Protein AF-G8QYR1-F1 (afdb_monomer)

pLDDT: mean 80.13, std 12.72, range [31.84, 94.38]

Organism: Sphaerochaeta pleomorpha (strain ATCC BAA-1885 / DSM 22778 / Grapes) (NCBI:txid158190)

Mean predicted aligned error: 7.57 Å

Solvent-accessible surface area (backbone atoms only — not comparable to full-atom values): 13475 Å² total; per-residue (Å²): 122,63,75,66,60,50,54,51,42,49,51,52,38,51,52,51,49,52,51,51,51,49,50,54,54,52,28,52,52,43,20,55,75,72,69,46,70,52,80,76,50,48,68,58,51,52,60,49,51,52,49,39,52,50,43,48,50,50,46,51,51,46,66,73,61,54,59,88,82,78,49,69,40,68,63,47,48,48,59,39,41,38,31,55,49,49,38,54,49,30,49,49,46,35,42,32,76,52,55,74,77,61,93,68,64,63,65,59,49,46,32,50,26,45,20,25,52,36,31,36,25,46,48,48,30,48,37,31,47,38,73,73,71,48,69,69,87,52,46,67,58,54,54,49,51,41,48,50,51,22,45,54,50,26,69,70,52,72,76,64,80,87,44,78,55,39,59,61,37,57,62,85,64,43,66,70,59,52,48,50,36,51,48,41,38,49,51,18,38,51,42,26,53,49,50,40,70,72,55,78,87,43,73,69,58,44,51,44,35,52,14,51,38,27,32,51,54,7,50,55,34,38,69,71,40,89,48,57,71,49,30,50,55,12,46,53,35,25,52,53,10,50,51,48,41,51,53,60,56,51,56,64,70,80,79,110

Structure (mmCIF, N/CA/C/O backbone):
data_AF-G8QYR1-F1
#
_entry.id   AF-G8QYR1-F1
#
loop_
_atom_site.group_PDB
_atom_site.id
_atom_site.type_symbol
_atom_site.label_atom_id
_atom_site.label_alt_id
_atom_site.label_comp_id
_atom_site.label_asym_id
_atom_site.label_entity_id
_atom_site.label_seq_id
_atom_site.pdbx_PDB_ins_code
_atom_site.Cartn_x
_atom_site.Cartn_y
_atom_site.Cartn_z
_atom_site.occupancy
_atom_site.B_iso_or_equiv
_atom_site.auth_seq_id
_atom_site.auth_comp_id
_atom_site.auth_asym_id
_atom_site.auth_atom_id
_atom_site.pdbx_PDB_model_num
ATOM 1 N N . MET A 1 1 ? -11.648 -11.958 13.412 1.00 60.50 1 MET A N 1
ATOM 2 C CA . MET A 1 1 ? -10.851 -12.755 12.450 1.00 60.50 1 MET A CA 1
ATOM 3 C C . MET A 1 1 ? -10.063 -13.811 13.216 1.00 60.50 1 MET A C 1
ATOM 5 O O . MET A 1 1 ? -9.460 -13.468 14.227 1.00 60.50 1 MET A O 1
ATOM 9 N N . ALA A 1 2 ? -10.104 -15.083 12.806 1.00 64.19 2 ALA A N 1
ATOM 10 C CA . ALA A 1 2 ? -9.378 -16.146 13.507 1.00 64.19 2 ALA A CA 1
ATOM 11 C C . ALA A 1 2 ? -7.856 -15.937 13.393 1.00 64.19 2 ALA A C 1
ATOM 13 O O . ALA A 1 2 ? -7.366 -15.525 12.340 1.00 64.19 2 ALA A O 1
ATOM 14 N N . LYS A 1 3 ? -7.111 -16.243 14.465 1.00 68.12 3 LYS A N 1
ATOM 15 C CA . LYS A 1 3 ? -5.647 -16.076 14.562 1.00 68.12 3 LYS A CA 1
ATOM 16 C C . LYS A 1 3 ? -4.908 -16.658 13.346 1.00 68.12 3 LYS A C 1
ATOM 18 O O . LYS A 1 3 ? -3.976 -16.039 12.847 1.00 68.12 3 LYS A O 1
ATOM 23 N N . ASN A 1 4 ? -5.388 -17.780 12.813 1.00 75.56 4 ASN A N 1
ATOM 24 C CA . ASN A 1 4 ? -4.801 -18.462 11.658 1.00 75.56 4 ASN A CA 1
ATOM 25 C C . ASN A 1 4 ? -4.867 -17.622 10.375 1.00 75.56 4 ASN A C 1
ATOM 27 O O . ASN A 1 4 ? -3.884 -17.539 9.648 1.00 75.56 4 ASN A O 1
ATOM 31 N N . VAL A 1 5 ? -5.982 -16.929 10.123 1.00 78.94 5 VAL A N 1
ATOM 32 C CA . VAL A 1 5 ? -6.152 -16.121 8.903 1.00 78.94 5 VAL A CA 1
ATOM 33 C C . VAL A 1 5 ? -5.156 -14.954 8.892 1.00 78.94 5 VAL A C 1
ATOM 35 O O . VAL A 1 5 ? -4.630 -14.593 7.846 1.00 78.94 5 VAL A O 1
ATOM 38 N N . ARG A 1 6 ? -4.834 -14.391 10.064 1.00 78.06 6 ARG A N 1
ATOM 39 C CA . ARG A 1 6 ? -3.851 -13.306 10.196 1.00 78.06 6 ARG A CA 1
ATOM 40 C C . ARG A 1 6 ? -2.458 -13.738 9.740 1.00 78.06 6 ARG A C 1
ATOM 42 O O . ARG A 1 6 ? -1.806 -12.998 9.012 1.00 78.06 6 ARG A O 1
ATOM 49 N N . PHE A 1 7 ? -2.023 -14.926 10.157 1.00 83.88 7 PHE A N 1
ATOM 50 C CA . PHE A 1 7 ? -0.726 -15.476 9.762 1.00 83.88 7 PHE A CA 1
ATOM 51 C C . PHE A 1 7 ? -0.697 -15.895 8.294 1.00 83.88 7 PHE A C 1
ATOM 53 O O . PHE A 1 7 ? 0.321 -15.694 7.642 1.00 83.88 7 PHE A O 1
ATOM 60 N N . VAL A 1 8 ? -1.812 -16.396 7.752 1.00 88.50 8 VAL A N 1
ATOM 61 C CA . VAL A 1 8 ? -1.929 -16.681 6.313 1.00 88.50 8 VAL A CA 1
ATOM 62 C C . VAL A 1 8 ? -1.752 -15.402 5.494 1.00 88.50 8 VAL A C 1
ATOM 64 O O . VAL A 1 8 ? -0.936 -15.383 4.579 1.00 88.50 8 VAL A O 1
ATOM 67 N N . LEU A 1 9 ? -2.441 -14.310 5.845 1.00 87.62 9 LEU A N 1
ATOM 68 C CA . LEU A 1 9 ? -2.275 -13.034 5.139 1.00 87.62 9 LEU A CA 1
ATOM 69 C C . LEU A 1 9 ? -0.857 -12.471 5.273 1.00 87.62 9 LEU A C 1
ATOM 71 O O . LEU A 1 9 ? -0.321 -11.956 4.298 1.00 87.62 9 LEU A O 1
ATOM 75 N N . LEU A 1 10 ? -0.231 -12.610 6.445 1.00 88.62 10 LEU A N 1
ATOM 76 C CA . LEU A 1 10 ? 1.160 -12.205 6.641 1.00 88.62 10 LEU A CA 1
ATOM 77 C C . LEU A 1 10 ? 2.124 -13.030 5.775 1.00 88.62 10 LEU A C 1
ATOM 79 O O . LEU A 1 10 ? 3.048 -12.469 5.194 1.00 88.62 10 LEU A O 1
ATOM 83 N N . ALA A 1 11 ? 1.906 -14.343 5.665 1.00 89.44 11 ALA A N 1
ATOM 84 C CA . ALA A 1 11 ? 2.706 -15.213 4.808 1.00 89.44 11 ALA A CA 1
ATOM 85 C C . ALA A 1 11 ? 2.555 -14.825 3.331 1.00 89.44 11 ALA A C 1
ATOM 87 O O . ALA A 1 11 ? 3.556 -14.690 2.632 1.00 89.44 11 ALA A O 1
ATOM 88 N N . ILE A 1 12 ? 1.323 -14.561 2.877 1.00 92.44 12 ILE A N 1
ATOM 89 C CA . ILE A 1 12 ? 1.052 -14.060 1.521 1.00 92.44 12 ILE A CA 1
ATOM 90 C C . ILE A 1 12 ? 1.766 -12.723 1.297 1.00 92.44 12 ILE A C 1
ATOM 92 O O . ILE A 1 12 ? 2.441 -12.553 0.284 1.00 92.44 12 ILE A O 1
ATOM 96 N N . GLN A 1 13 ? 1.673 -11.791 2.250 1.00 92.19 13 GLN A N 1
ATOM 97 C CA . GLN A 1 13 ? 2.365 -10.508 2.167 1.00 92.19 13 GLN A CA 1
ATOM 98 C C . GLN A 1 13 ? 3.886 -10.694 2.092 1.00 92.19 13 GLN A C 1
ATOM 100 O O . GLN A 1 13 ? 4.524 -10.056 1.265 1.00 92.19 13 GLN A O 1
ATOM 105 N N . GLY A 1 14 ? 4.463 -11.597 2.890 1.00 90.75 14 GLY A N 1
ATOM 106 C CA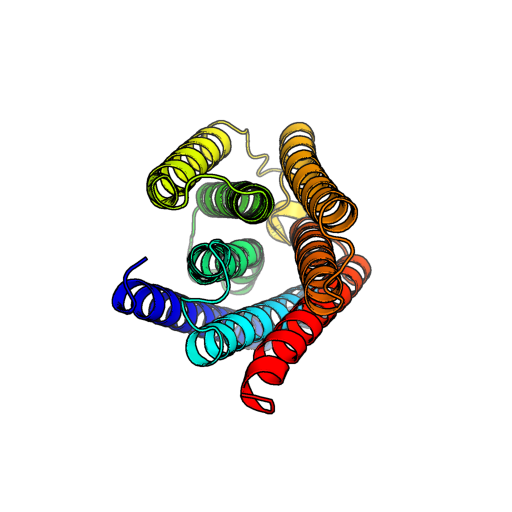 . GLY A 1 14 ? 5.893 -11.912 2.847 1.00 90.75 14 GLY A CA 1
ATOM 107 C C . GLY A 1 14 ? 6.338 -12.469 1.496 1.00 90.75 14 GLY A C 1
ATOM 108 O O . GLY A 1 14 ? 7.338 -12.009 0.948 1.00 90.75 14 GLY A O 1
ATOM 109 N N . ILE A 1 15 ? 5.565 -13.394 0.917 1.00 93.88 15 ILE A N 1
ATOM 110 C CA . ILE A 1 15 ? 5.819 -13.928 -0.430 1.00 93.88 15 ILE A CA 1
ATOM 111 C C . ILE A 1 15 ? 5.772 -12.802 -1.469 1.00 93.88 15 ILE A C 1
ATOM 113 O O . ILE A 1 15 ? 6.680 -12.695 -2.291 1.00 93.88 15 ILE A O 1
ATOM 117 N N . LEU A 1 16 ? 4.757 -11.934 -1.412 1.00 91.25 16 LEU A N 1
ATOM 118 C CA . LEU A 1 16 ? 4.639 -10.789 -2.319 1.00 91.25 16 LEU A CA 1
ATOM 119 C C . LEU A 1 16 ? 5.818 -9.824 -2.173 1.00 91.25 16 LEU A C 1
ATOM 121 O O . LEU A 1 16 ? 6.389 -9.411 -3.178 1.00 91.25 16 LEU A O 1
ATOM 125 N N . THR A 1 17 ? 6.219 -9.488 -0.946 1.00 91.81 17 THR A N 1
ATOM 126 C CA . THR A 1 17 ? 7.366 -8.611 -0.691 1.00 91.81 17 THR A CA 1
ATOM 127 C C . THR A 1 17 ? 8.651 -9.199 -1.272 1.00 91.81 17 THR A C 1
ATOM 129 O O . THR A 1 17 ? 9.382 -8.483 -1.953 1.00 91.81 17 THR A O 1
ATOM 132 N N . ILE A 1 18 ? 8.907 -10.497 -1.076 1.00 93.12 18 ILE A N 1
ATOM 133 C CA . ILE A 1 18 ? 10.070 -11.182 -1.662 1.00 93.12 18 ILE A CA 1
ATOM 134 C C . ILE A 1 18 ? 10.008 -11.137 -3.192 1.00 93.12 18 ILE A C 1
ATOM 136 O O . ILE A 1 18 ? 11.000 -10.794 -3.832 1.00 93.12 18 ILE A O 1
ATOM 140 N N . LEU A 1 19 ? 8.844 -11.425 -3.779 1.00 91.56 19 LEU A N 1
ATOM 141 C CA . LEU A 1 19 ? 8.646 -11.392 -5.226 1.00 91.56 19 LEU A CA 1
ATOM 142 C C . LEU A 1 19 ? 8.938 -9.997 -5.796 1.00 91.56 19 LEU A C 1
ATOM 144 O O . LEU A 1 19 ? 9.684 -9.883 -6.765 1.00 91.56 19 LEU A O 1
ATOM 148 N N . PHE A 1 20 ? 8.431 -8.930 -5.175 1.00 89.81 20 PHE A N 1
ATOM 149 C CA . PHE A 1 20 ? 8.726 -7.560 -5.603 1.00 89.81 20 PHE A CA 1
ATOM 150 C C . PHE A 1 20 ? 10.206 -7.199 -5.467 1.00 89.81 20 PHE A C 1
ATOM 152 O O . PHE A 1 20 ? 10.752 -6.566 -6.368 1.00 89.81 20 PHE A O 1
ATOM 159 N N . ILE A 1 21 ? 10.874 -7.614 -4.386 1.00 91.19 21 ILE A N 1
ATOM 160 C CA . ILE A 1 21 ? 12.319 -7.392 -4.215 1.00 91.19 21 ILE A CA 1
ATOM 161 C C . ILE A 1 21 ? 13.098 -8.087 -5.337 1.00 91.19 21 ILE A C 1
ATOM 163 O O . ILE A 1 21 ? 13.977 -7.472 -5.944 1.00 91.19 21 ILE A O 1
ATOM 167 N N . LEU A 1 22 ? 12.749 -9.336 -5.660 1.00 90.56 22 LEU A N 1
ATOM 168 C CA . LEU A 1 22 ? 13.377 -10.078 -6.751 1.00 90.56 22 LEU A CA 1
ATOM 169 C C . LEU A 1 22 ? 13.150 -9.389 -8.098 1.00 90.56 22 LEU A C 1
ATOM 171 O O . LEU A 1 22 ? 14.118 -9.169 -8.820 1.00 90.56 22 LEU A O 1
ATOM 175 N N . LEU A 1 23 ? 11.922 -8.959 -8.402 1.00 88.50 23 LEU A N 1
ATOM 176 C CA . LEU A 1 23 ? 11.625 -8.219 -9.633 1.00 88.50 23 LEU A CA 1
ATOM 177 C C . LEU A 1 23 ? 12.431 -6.917 -9.724 1.00 88.50 23 LEU A C 1
ATOM 179 O O . LEU A 1 23 ? 13.075 -6.664 -10.739 1.00 88.50 23 LEU A O 1
ATOM 183 N N . ILE A 1 24 ? 12.457 -6.107 -8.663 1.00 87.56 24 ILE A N 1
ATOM 184 C CA . ILE A 1 24 ? 13.217 -4.849 -8.644 1.00 87.56 24 ILE A CA 1
ATOM 185 C C . ILE A 1 24 ? 14.711 -5.123 -8.852 1.00 87.56 24 ILE A C 1
ATOM 187 O O . ILE A 1 24 ? 15.344 -4.490 -9.696 1.00 87.56 24 ILE A O 1
ATOM 191 N N . SER A 1 25 ? 15.277 -6.086 -8.119 1.00 88.31 25 SER A N 1
ATOM 192 C CA . SER A 1 25 ? 16.701 -6.423 -8.220 1.00 88.31 25 SER A CA 1
ATOM 193 C C . SER A 1 25 ? 17.080 -6.953 -9.608 1.00 88.31 25 SER A C 1
ATOM 195 O O . SER A 1 25 ? 18.076 -6.512 -10.181 1.00 88.31 25 SER A O 1
ATOM 197 N N . TYR A 1 26 ? 16.249 -7.820 -10.194 1.00 87.94 26 TYR A N 1
ATOM 198 C CA . TYR A 1 26 ? 16.446 -8.352 -11.538 1.00 87.94 26 TYR A CA 1
ATOM 199 C C . TYR A 1 26 ? 16.335 -7.262 -12.611 1.00 87.94 26 TYR A C 1
ATOM 201 O O . TYR A 1 26 ? 17.162 -7.209 -13.520 1.00 87.94 26 TYR A O 1
ATOM 209 N N . SER A 1 27 ? 15.375 -6.341 -12.476 1.00 83.44 27 SER A N 1
ATOM 210 C CA . SER A 1 27 ? 15.245 -5.198 -13.386 1.00 83.44 27 SER A CA 1
ATOM 211 C C . SER A 1 27 ? 16.449 -4.274 -13.334 1.00 83.44 27 SER A C 1
ATOM 213 O O . SER A 1 27 ? 16.880 -3.804 -14.380 1.00 83.44 27 SER A O 1
ATOM 215 N N . LEU A 1 28 ? 16.991 -4.002 -12.145 1.00 85.75 28 LEU A N 1
ATOM 216 C CA . LEU A 1 28 ? 18.187 -3.173 -11.995 1.00 85.75 28 LEU A CA 1
ATOM 217 C C . LEU A 1 28 ? 19.422 -3.856 -12.592 1.00 85.75 28 LEU A C 1
ATOM 219 O O . LEU A 1 28 ? 20.211 -3.200 -13.269 1.00 85.75 28 LEU A O 1
ATOM 223 N N . TYR A 1 29 ? 19.566 -5.167 -12.386 1.00 87.38 29 TYR A N 1
ATOM 224 C CA . TYR A 1 29 ? 20.646 -5.952 -12.978 1.00 87.38 29 TYR A CA 1
ATOM 225 C C . TYR A 1 29 ? 20.598 -5.929 -14.511 1.00 87.38 29 TYR A C 1
ATOM 227 O O . TYR A 1 29 ? 21.604 -5.629 -15.152 1.00 87.38 29 TYR A O 1
ATOM 235 N N . LEU A 1 30 ? 19.427 -6.187 -15.105 1.00 83.44 30 LEU A N 1
ATOM 236 C CA . LEU A 1 30 ? 19.259 -6.138 -16.559 1.00 83.44 30 LEU A CA 1
ATOM 237 C C . LEU A 1 30 ? 19.450 -4.729 -17.116 1.00 83.44 30 LEU A C 1
ATOM 239 O O . LEU A 1 30 ? 20.130 -4.570 -18.126 1.00 83.44 30 LEU A O 1
ATOM 243 N N . ALA A 1 31 ? 18.918 -3.712 -16.436 1.00 81.81 31 ALA A N 1
ATOM 244 C CA . ALA A 1 31 ? 19.096 -2.322 -16.834 1.00 81.81 31 ALA A CA 1
ATOM 245 C C . ALA A 1 31 ? 20.584 -1.935 -16.894 1.00 81.81 31 ALA A C 1
ATOM 247 O O . ALA A 1 31 ? 21.012 -1.274 -17.843 1.00 81.81 31 ALA A O 1
ATOM 248 N N . PHE A 1 32 ? 21.373 -2.400 -15.920 1.00 83.31 32 PHE A N 1
ATOM 249 C CA . PHE A 1 32 ? 22.823 -2.225 -15.897 1.00 83.31 32 PHE A CA 1
ATOM 250 C C . PHE A 1 32 ? 23.515 -2.998 -17.028 1.00 83.31 32 PHE A C 1
ATOM 252 O O . PHE A 1 32 ? 24.345 -2.436 -17.737 1.00 83.31 32 PHE A O 1
ATOM 259 N N . ALA A 1 33 ? 23.144 -4.264 -17.242 1.00 83.88 33 ALA A N 1
ATOM 260 C CA . ALA A 1 33 ? 23.733 -5.112 -18.279 1.00 83.88 33 ALA A CA 1
ATOM 261 C C . ALA A 1 33 ? 23.458 -4.605 -19.708 1.00 83.88 33 ALA A C 1
ATOM 263 O O . ALA A 1 33 ? 24.298 -4.764 -20.589 1.00 83.88 33 ALA A O 1
ATOM 264 N N . GLN A 1 34 ? 22.299 -3.983 -19.938 1.00 81.31 34 GLN A N 1
ATOM 265 C CA . GLN A 1 34 ? 21.885 -3.442 -21.237 1.00 81.31 34 GLN A CA 1
ATOM 266 C C . GLN A 1 34 ? 22.350 -1.994 -21.473 1.00 81.31 34 GLN A C 1
ATOM 268 O O . GLN A 1 34 ? 22.057 -1.423 -22.521 1.00 81.31 34 GLN A O 1
ATOM 273 N N . GLY A 1 35 ? 23.049 -1.378 -20.512 1.00 71.06 35 GLY A N 1
ATOM 274 C CA . GLY A 1 35 ? 23.515 0.008 -20.623 1.00 71.06 35 GLY A CA 1
ATOM 275 C C . GLY A 1 35 ? 22.394 1.053 -20.608 1.00 71.06 35 GLY A C 1
ATOM 276 O O . GLY A 1 35 ? 22.618 2.198 -20.993 1.00 71.06 35 GLY A O 1
ATOM 277 N N . THR A 1 36 ? 21.187 0.682 -20.170 1.00 75.19 36 THR A N 1
ATOM 278 C CA . THR A 1 36 ? 20.101 1.649 -19.953 1.00 75.19 36 THR A CA 1
ATOM 279 C C . THR A 1 36 ? 20.436 2.557 -18.770 1.00 75.19 36 THR A C 1
ATOM 281 O O . THR A 1 36 ? 21.144 2.158 -17.843 1.00 75.19 36 THR A O 1
ATOM 284 N N . GLU A 1 37 ? 19.928 3.791 -18.771 1.00 74.38 37 GLU A N 1
ATOM 285 C CA . GLU A 1 37 ? 20.186 4.753 -17.696 1.00 74.38 37 GLU A CA 1
ATOM 286 C C . GLU A 1 37 ? 19.526 4.316 -16.377 1.00 74.38 37 GLU A C 1
ATOM 288 O O . GLU A 1 37 ? 18.432 4.761 -16.026 1.00 74.38 37 GLU A O 1
ATOM 293 N N . VAL A 1 38 ? 20.213 3.475 -15.598 1.00 76.44 38 VAL A N 1
ATOM 294 C CA . VAL A 1 38 ? 19.781 2.994 -14.270 1.00 76.44 38 VAL A CA 1
ATOM 295 C C . VAL A 1 38 ? 19.393 4.156 -13.347 1.00 76.44 38 VAL A C 1
ATOM 297 O O . VAL A 1 38 ? 18.449 4.050 -12.562 1.00 76.44 38 VAL A O 1
ATOM 300 N N . MET A 1 39 ? 20.067 5.302 -13.49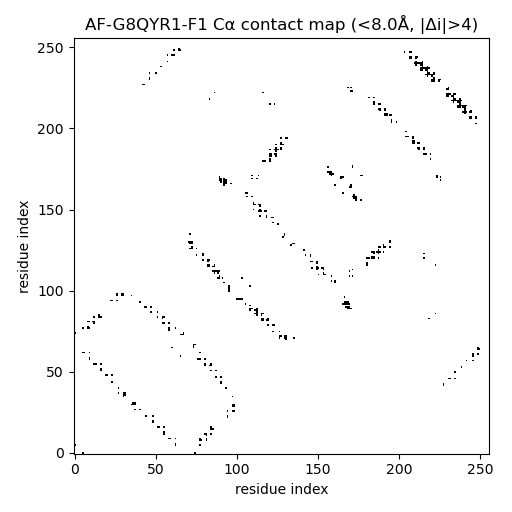0 1.00 78.06 39 MET A N 1
ATOM 301 C CA . MET A 1 39 ? 19.793 6.525 -12.728 1.00 78.06 39 MET A CA 1
ATOM 302 C C . MET A 1 39 ? 18.370 7.064 -12.926 1.00 78.06 39 MET A C 1
ATOM 304 O O . MET A 1 39 ? 17.835 7.704 -12.025 1.00 78.06 39 MET A O 1
ATOM 308 N N . SER A 1 40 ? 17.727 6.768 -14.058 1.00 76.94 40 SER A N 1
ATOM 309 C CA . SER A 1 40 ? 16.338 7.157 -14.324 1.00 76.94 40 SER A CA 1
ATOM 310 C C . SER A 1 40 ? 15.306 6.265 -13.613 1.00 76.94 40 SER A C 1
ATOM 312 O O . SER A 1 40 ? 14.176 6.696 -13.380 1.00 76.94 40 SER A O 1
ATOM 314 N N . LEU A 1 41 ? 15.693 5.043 -13.220 1.00 78.31 41 LEU A N 1
ATOM 315 C CA . LEU A 1 41 ? 14.815 4.030 -12.616 1.00 78.31 41 LEU A CA 1
ATOM 316 C C . LEU A 1 41 ? 14.836 4.068 -11.081 1.00 78.31 41 LEU A C 1
ATOM 318 O O . LEU A 1 41 ? 13.812 3.851 -10.426 1.00 78.31 41 LEU A O 1
ATOM 322 N N . LEU A 1 42 ? 15.998 4.379 -10.497 1.00 82.25 42 LEU A N 1
ATOM 323 C CA . LEU A 1 42 ? 16.200 4.452 -9.043 1.00 82.25 42 LEU A CA 1
ATOM 324 C C . LEU A 1 42 ? 15.176 5.332 -8.297 1.00 82.25 42 LEU A C 1
ATOM 326 O O . LEU A 1 42 ? 14.715 4.895 -7.236 1.00 82.25 42 LEU A O 1
ATOM 330 N N . PRO A 1 43 ? 14.753 6.504 -8.820 1.00 83.56 43 PRO A N 1
ATOM 331 C CA . PRO A 1 43 ? 13.750 7.349 -8.171 1.00 83.56 43 PRO A CA 1
ATOM 332 C C . PRO A 1 43 ? 12.397 6.665 -7.933 1.00 83.56 43 PRO A C 1
ATOM 334 O O . PRO A 1 43 ? 11.645 7.097 -7.066 1.00 83.56 43 PRO A O 1
ATOM 337 N N . TYR A 1 44 ? 12.078 5.608 -8.681 1.00 82.94 44 TYR A N 1
ATOM 338 C CA . TYR A 1 44 ? 10.817 4.878 -8.558 1.00 82.94 44 TYR A CA 1
ATOM 339 C C . TYR A 1 44 ? 10.981 3.580 -7.764 1.00 82.94 44 TYR A C 1
ATOM 341 O O . TYR A 1 44 ? 10.137 3.251 -6.929 1.00 82.94 44 TYR A O 1
ATOM 349 N N . PHE A 1 45 ? 12.087 2.861 -7.974 1.00 85.75 45 PHE A N 1
ATOM 350 C CA . PHE A 1 45 ? 12.336 1.589 -7.299 1.00 85.75 45 PHE A CA 1
ATOM 351 C C . PHE A 1 45 ? 12.713 1.738 -5.826 1.00 85.75 45 PHE A C 1
ATOM 353 O O . PHE A 1 45 ? 12.217 0.967 -5.005 1.00 85.75 45 PHE A O 1
ATOM 360 N N . ILE A 1 46 ? 13.543 2.724 -5.462 1.00 87.69 46 ILE A N 1
ATOM 361 C CA . ILE A 1 46 ? 13.986 2.886 -4.069 1.00 87.69 46 ILE A CA 1
ATOM 362 C C . ILE A 1 46 ? 12.797 3.197 -3.142 1.00 87.69 46 ILE A C 1
ATOM 364 O O . ILE A 1 46 ? 12.628 2.473 -2.157 1.00 87.69 46 ILE A O 1
ATOM 368 N N . PRO A 1 47 ? 11.930 4.195 -3.426 1.00 88.31 47 PRO A N 1
ATOM 369 C CA . PRO A 1 47 ? 10.793 4.476 -2.551 1.00 88.31 47 PRO A CA 1
ATOM 370 C C . PRO A 1 47 ? 9.816 3.303 -2.457 1.00 88.31 47 PRO A C 1
ATOM 372 O O . PRO A 1 47 ? 9.322 3.026 -1.369 1.00 88.31 47 PRO A O 1
ATOM 375 N N . ALA A 1 48 ? 9.572 2.581 -3.557 1.00 87.88 48 ALA A N 1
ATOM 376 C CA . ALA A 1 48 ? 8.701 1.406 -3.554 1.00 87.88 48 ALA A CA 1
ATOM 377 C C . ALA A 1 48 ? 9.270 0.260 -2.702 1.00 87.88 48 ALA A C 1
ATOM 379 O O . ALA A 1 48 ? 8.533 -0.372 -1.947 1.00 87.88 48 ALA A O 1
ATOM 380 N N . LEU A 1 49 ? 10.584 0.021 -2.770 1.00 90.31 49 LEU A N 1
ATOM 381 C CA . LEU A 1 49 ? 11.263 -0.990 -1.960 1.00 90.31 49 LEU A CA 1
ATOM 382 C C . LEU A 1 49 ? 11.211 -0.632 -0.472 1.00 90.31 49 LEU A C 1
ATOM 384 O O . LEU A 1 49 ? 10.851 -1.474 0.351 1.00 90.31 49 LEU A O 1
ATOM 388 N N . ILE A 1 50 ? 11.509 0.624 -0.124 1.00 91.38 50 ILE A N 1
ATOM 389 C CA . ILE A 1 50 ? 11.413 1.107 1.259 1.00 91.38 50 ILE A CA 1
ATOM 390 C C . ILE A 1 50 ? 9.968 0.991 1.755 1.00 91.38 50 ILE A C 1
ATOM 392 O O . ILE A 1 50 ? 9.740 0.472 2.845 1.00 91.38 50 ILE A O 1
ATOM 396 N N . HIS A 1 51 ? 8.991 1.419 0.953 1.00 92.69 51 HIS A N 1
ATOM 397 C CA . HIS A 1 51 ? 7.575 1.314 1.290 1.00 92.69 51 HIS A CA 1
ATOM 398 C C . HIS A 1 51 ? 7.174 -0.146 1.558 1.00 92.69 51 HIS A C 1
ATOM 400 O O . HIS A 1 51 ? 6.669 -0.438 2.636 1.00 92.69 51 HIS A O 1
ATOM 406 N N . LEU A 1 52 ? 7.512 -1.084 0.663 1.00 91.12 52 LEU A N 1
ATOM 407 C CA . LEU A 1 52 ? 7.248 -2.519 0.836 1.00 91.12 52 LEU A CA 1
ATOM 408 C C . LEU A 1 52 ? 7.876 -3.106 2.105 1.00 91.12 52 LEU A C 1
ATOM 410 O O . LEU A 1 52 ? 7.205 -3.842 2.833 1.00 91.12 52 LEU A O 1
ATOM 414 N N . LEU A 1 53 ? 9.145 -2.790 2.384 1.00 92.50 53 LEU A N 1
ATOM 415 C CA . LEU A 1 53 ? 9.835 -3.269 3.584 1.00 92.50 53 LEU A CA 1
ATOM 416 C C . LEU A 1 53 ? 9.190 -2.721 4.857 1.00 92.50 53 LEU A C 1
ATOM 418 O O . LEU A 1 53 ? 9.001 -3.456 5.827 1.00 92.50 53 LEU A O 1
ATOM 422 N N . ILE A 1 54 ? 8.820 -1.443 4.861 1.00 92.56 54 ILE A N 1
ATOM 423 C CA . ILE A 1 54 ? 8.187 -0.812 6.017 1.00 92.56 54 ILE A CA 1
ATOM 424 C C . ILE A 1 54 ? 6.783 -1.372 6.233 1.00 92.56 54 ILE A C 1
ATOM 426 O O . ILE A 1 54 ? 6.431 -1.722 7.355 1.00 92.56 54 ILE A O 1
ATOM 430 N N . THR A 1 55 ? 6.002 -1.554 5.172 1.00 91.81 55 THR A N 1
ATOM 431 C CA . THR A 1 55 ? 4.680 -2.182 5.251 1.00 91.81 55 THR A CA 1
ATOM 432 C C . THR A 1 55 ? 4.765 -3.633 5.737 1.00 91.81 55 THR A C 1
ATOM 434 O O . THR A 1 55 ? 3.948 -4.051 6.558 1.00 91.81 55 THR A O 1
ATOM 437 N N . PHE A 1 56 ? 5.759 -4.409 5.288 1.00 91.50 56 PHE A N 1
ATOM 438 C CA . PHE A 1 56 ? 5.968 -5.786 5.750 1.00 91.50 56 PHE A CA 1
ATOM 439 C C . PHE A 1 56 ? 6.419 -5.853 7.210 1.00 91.50 56 PHE A C 1
ATOM 441 O O . PHE A 1 56 ? 5.839 -6.596 8.001 1.00 91.50 56 PHE A O 1
ATOM 448 N N . THR A 1 57 ? 7.408 -5.046 7.599 1.00 88.56 57 THR A N 1
ATOM 449 C CA . THR A 1 57 ? 7.869 -4.984 8.994 1.00 88.56 57 THR A CA 1
ATOM 450 C C . THR A 1 57 ? 6.757 -4.513 9.924 1.00 88.56 57 THR A C 1
ATOM 452 O O . THR A 1 57 ? 6.549 -5.126 10.968 1.00 88.56 57 THR A O 1
ATOM 455 N N . ALA A 1 58 ? 5.973 -3.507 9.533 1.00 86.88 58 ALA A N 1
ATOM 456 C CA . ALA A 1 58 ? 4.803 -3.069 10.285 1.00 86.88 58 ALA A CA 1
ATOM 457 C C . ALA A 1 58 ? 3.772 -4.190 10.437 1.00 86.88 58 ALA A C 1
ATOM 459 O O . ALA A 1 58 ? 3.333 -4.462 11.554 1.00 86.88 58 ALA A O 1
ATOM 460 N N . ALA A 1 59 ? 3.420 -4.877 9.345 1.00 87.31 59 ALA A N 1
ATOM 461 C CA . ALA A 1 59 ? 2.480 -5.991 9.380 1.00 87.31 59 ALA A CA 1
ATOM 462 C C . ALA A 1 59 ? 2.970 -7.124 10.292 1.00 87.31 59 ALA A C 1
ATOM 464 O O . ALA A 1 59 ? 2.188 -7.635 11.092 1.00 87.31 59 ALA A O 1
ATOM 465 N N . LEU A 1 60 ? 4.261 -7.469 10.236 1.00 86.19 60 LEU A N 1
ATOM 466 C CA . LEU A 1 60 ? 4.884 -8.486 11.082 1.00 86.19 60 LEU A CA 1
ATOM 467 C C . LEU A 1 60 ? 4.859 -8.065 12.554 1.00 86.19 60 LEU A C 1
ATOM 469 O O . LEU A 1 60 ? 4.342 -8.801 13.392 1.00 86.19 60 LEU A O 1
ATOM 473 N N . LEU A 1 61 ? 5.353 -6.871 12.880 1.00 83.56 61 LEU A N 1
ATOM 474 C CA . LEU A 1 61 ? 5.413 -6.383 14.259 1.00 83.56 61 LEU A CA 1
ATOM 475 C C . LEU A 1 61 ? 4.010 -6.241 14.853 1.00 83.56 61 LEU A C 1
ATOM 477 O O . LEU A 1 61 ? 3.756 -6.721 15.955 1.00 83.56 61 LEU A O 1
ATOM 481 N N . LEU A 1 62 ? 3.061 -5.675 14.105 1.00 77.81 62 LEU A N 1
ATOM 482 C CA . LEU A 1 62 ? 1.669 -5.610 14.538 1.00 77.81 62 LEU A CA 1
ATOM 483 C C . LEU A 1 62 ? 1.091 -7.021 14.667 1.00 77.81 62 LEU A C 1
ATOM 485 O O . LEU A 1 62 ? 0.360 -7.277 15.620 1.00 77.81 62 LEU A O 1
ATOM 489 N N . SER A 1 63 ? 1.444 -7.970 13.791 1.00 76.12 63 SER A N 1
ATOM 490 C CA . SER A 1 63 ? 0.989 -9.363 13.905 1.00 76.12 63 SER A CA 1
ATOM 491 C C . SER A 1 63 ? 1.372 -10.039 15.223 1.00 76.12 63 SER A C 1
ATOM 493 O O . SER A 1 63 ? 0.570 -10.801 15.772 1.00 76.12 63 SER A O 1
ATOM 495 N N . LEU A 1 64 ? 2.557 -9.709 15.740 1.00 74.56 64 LEU A N 1
ATOM 496 C CA . LEU A 1 64 ? 3.124 -10.283 16.955 1.00 74.56 64 LEU A CA 1
ATOM 497 C C . LEU A 1 64 ? 2.714 -9.517 18.219 1.00 74.56 64 LEU A C 1
ATOM 499 O O . LEU A 1 64 ? 2.350 -10.141 19.213 1.00 74.56 64 LEU A O 1
ATOM 503 N N . PHE A 1 65 ? 2.745 -8.182 18.184 1.00 69.81 65 PHE A N 1
ATOM 504 C CA . PHE A 1 65 ? 2.543 -7.334 19.367 1.00 69.81 65 PHE A CA 1
ATOM 505 C C . PHE A 1 65 ? 1.101 -6.867 19.558 1.00 69.81 65 PHE A C 1
ATOM 507 O O . PHE A 1 65 ? 0.674 -6.591 20.676 1.00 69.81 65 PHE A O 1
ATOM 514 N N . TYR A 1 66 ? 0.309 -6.799 18.490 1.00 66.44 66 TYR A N 1
ATOM 515 C CA . TYR A 1 66 ? -1.079 -6.369 18.596 1.00 66.44 66 TYR A CA 1
ATOM 516 C C . TYR A 1 66 ? -1.944 -7.545 19.068 1.00 66.44 66 TYR A C 1
ATOM 518 O O . TYR A 1 66 ? -2.311 -8.417 18.269 1.00 66.44 66 TYR A O 1
ATOM 526 N N . ARG A 1 67 ? -2.262 -7.602 20.369 1.00 56.50 67 ARG A N 1
ATOM 527 C CA . ARG A 1 67 ? -3.240 -8.567 20.900 1.00 56.50 67 ARG A CA 1
ATOM 528 C C . ARG A 1 67 ? -4.616 -8.298 20.285 1.00 56.50 67 ARG A C 1
ATOM 530 O O . ARG A 1 67 ? -5.049 -7.157 20.165 1.00 56.50 67 ARG A O 1
ATOM 537 N N . THR A 1 68 ? -5.341 -9.371 19.979 1.00 48.28 68 THR A N 1
ATOM 538 C CA . THR A 1 68 ? -6.718 -9.374 19.444 1.00 48.28 68 THR A CA 1
ATOM 539 C C . THR A 1 68 ? -7.755 -8.678 20.334 1.00 48.28 68 THR A C 1
ATOM 541 O O . THR A 1 68 ? -8.893 -8.516 19.908 1.00 48.28 68 THR A O 1
ATOM 544 N N . ASN A 1 69 ? -7.371 -8.260 21.544 1.00 40.31 69 ASN A N 1
ATOM 545 C CA . ASN A 1 69 ? -8.244 -7.615 22.523 1.00 40.31 69 ASN A CA 1
ATOM 546 C C . ASN A 1 69 ? -8.153 -6.073 22.513 1.00 40.31 69 ASN A C 1
ATOM 548 O O . ASN A 1 69 ? -8.874 -5.442 23.274 1.00 40.31 69 ASN A O 1
ATOM 552 N N . ILE A 1 70 ? -7.294 -5.455 21.684 1.00 52.97 70 ILE A N 1
ATOM 553 C CA . ILE A 1 70 ? -7.011 -3.997 21.717 1.00 52.97 70 ILE A CA 1
ATOM 554 C C . ILE A 1 70 ? -7.716 -3.242 20.565 1.00 52.97 70 ILE A C 1
ATOM 556 O O . ILE A 1 70 ? -7.177 -2.303 19.989 1.00 52.97 70 ILE A O 1
ATOM 560 N N . GLY A 1 71 ? -8.947 -3.646 20.240 1.00 62.00 71 GLY A N 1
ATOM 561 C CA . GLY A 1 71 ? -9.837 -2.923 19.321 1.00 62.00 71 GLY A CA 1
ATOM 562 C C . GLY A 1 71 ? -10.197 -3.679 18.036 1.00 62.00 71 GLY A C 1
ATOM 563 O O . GLY A 1 71 ? -9.517 -4.614 17.599 1.00 62.00 71 GLY A O 1
ATOM 564 N N . ALA A 1 72 ? -11.345 -3.319 17.459 1.00 65.00 72 ALA A N 1
ATOM 565 C CA . ALA A 1 72 ? -11.933 -3.983 16.293 1.00 65.00 72 ALA A CA 1
ATOM 566 C C . ALA A 1 72 ? -11.089 -3.788 15.018 1.00 65.00 72 ALA A C 1
ATOM 568 O O . ALA A 1 72 ? -11.030 -4.658 14.151 1.00 65.00 72 ALA A O 1
ATOM 569 N N . GLU A 1 73 ? -10.368 -2.676 14.932 1.00 69.19 73 GLU A N 1
ATOM 570 C CA . GLU A 1 73 ? -9.466 -2.317 13.838 1.00 69.19 73 GLU A CA 1
ATOM 571 C C . GLU A 1 73 ? -8.250 -3.248 13.682 1.00 69.19 73 GLU A C 1
ATOM 573 O O . GLU A 1 73 ? -7.762 -3.436 12.566 1.00 69.19 73 GLU A O 1
ATOM 578 N N . ALA A 1 74 ? -7.816 -3.924 14.755 1.00 70.88 74 ALA A N 1
ATOM 579 C CA . ALA A 1 74 ? -6.766 -4.949 14.716 1.00 70.88 74 ALA A CA 1
ATOM 580 C C . ALA A 1 74 ? -7.035 -6.054 13.684 1.00 70.88 74 ALA A C 1
ATOM 582 O O . ALA A 1 74 ? -6.114 -6.686 13.162 1.00 70.88 74 ALA A O 1
ATOM 583 N N . GLN A 1 75 ? -8.315 -6.299 13.411 1.00 74.50 75 GLN A N 1
ATOM 584 C CA . GLN A 1 75 ? -8.768 -7.310 12.474 1.00 74.50 75 GLN A CA 1
ATOM 585 C C . GLN A 1 75 ? -8.664 -6.844 11.009 1.00 74.50 75 GLN A C 1
ATOM 587 O O . GLN A 1 75 ? -8.616 -7.691 10.122 1.00 74.50 75 GLN A O 1
ATOM 592 N N . PHE A 1 76 ? -8.610 -5.530 10.742 1.00 78.56 76 PHE A N 1
ATOM 593 C CA . PHE A 1 76 ? -8.478 -4.965 9.391 1.00 78.56 76 PHE A CA 1
ATOM 594 C C . PHE A 1 76 ? -7.018 -4.804 8.980 1.00 78.56 76 PHE A C 1
ATOM 596 O O . PHE A 1 76 ? -6.700 -4.967 7.807 1.00 78.56 76 PHE A O 1
ATOM 603 N N . LEU A 1 77 ? -6.134 -4.519 9.943 1.00 83.31 77 LEU A N 1
ATOM 604 C CA . LEU A 1 77 ? -4.719 -4.231 9.695 1.00 83.31 77 LEU A CA 1
ATOM 605 C C . LEU A 1 77 ? -4.013 -5.256 8.787 1.00 83.31 77 LEU A C 1
ATOM 607 O O . LEU A 1 77 ? -3.323 -4.822 7.870 1.00 83.31 77 LEU A O 1
ATOM 611 N N . PRO A 1 78 ? -4.176 -6.586 8.955 1.00 84.88 78 PRO A N 1
ATOM 612 C CA . PRO A 1 78 ? -3.495 -7.552 8.090 1.00 84.88 78 PRO A CA 1
ATOM 613 C C . PRO A 1 78 ? -3.943 -7.462 6.627 1.00 84.88 78 PRO A C 1
ATOM 615 O O . PRO A 1 78 ? -3.119 -7.541 5.724 1.00 84.88 78 PRO A O 1
ATOM 618 N N . ILE A 1 79 ? -5.245 -7.269 6.392 1.00 89.12 79 ILE A N 1
ATOM 619 C CA . ILE A 1 79 ? -5.799 -7.102 5.041 1.00 89.12 79 ILE A CA 1
ATOM 620 C C . ILE A 1 79 ? -5.351 -5.753 4.477 1.00 89.12 79 ILE A C 1
ATOM 622 O O . ILE A 1 79 ? -4.903 -5.682 3.341 1.00 89.12 79 ILE A O 1
ATOM 626 N N . LEU A 1 80 ? -5.411 -4.696 5.285 1.00 90.38 80 LEU A N 1
ATOM 627 C CA . LEU A 1 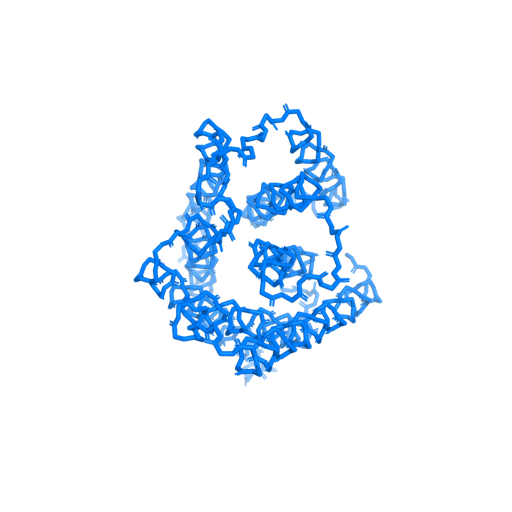80 ? -4.997 -3.351 4.906 1.00 90.38 80 LEU A CA 1
ATOM 628 C C . LEU A 1 80 ? -3.531 -3.314 4.452 1.00 90.38 80 LEU A C 1
ATOM 630 O O . LEU A 1 80 ? -3.253 -2.827 3.363 1.00 90.38 80 LEU A O 1
ATOM 634 N N . PHE A 1 81 ? -2.595 -3.859 5.236 1.00 90.81 81 PHE A N 1
ATOM 635 C CA . PHE A 1 81 ? -1.178 -3.866 4.858 1.00 90.81 81 PHE A CA 1
ATOM 636 C C . PHE A 1 81 ? -0.882 -4.764 3.659 1.00 90.81 81 PHE A C 1
ATOM 638 O O . PHE A 1 81 ? -0.025 -4.417 2.850 1.00 90.81 81 PHE A O 1
ATOM 645 N N . LEU A 1 82 ? -1.609 -5.872 3.496 1.00 91.50 82 LEU A 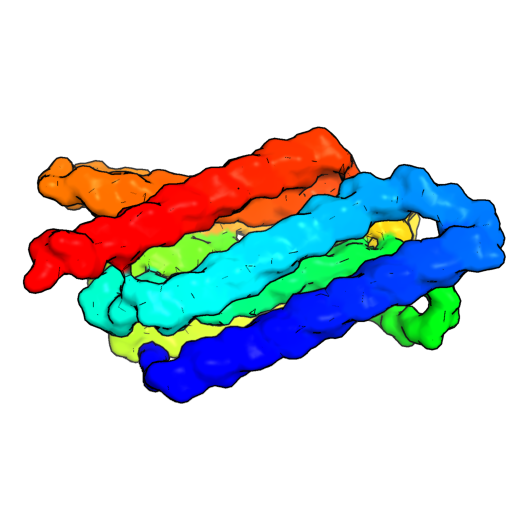N 1
ATOM 646 C CA . LEU A 1 82 ? -1.522 -6.685 2.285 1.00 91.50 82 LEU A CA 1
ATOM 647 C C . LEU A 1 82 ? -1.954 -5.886 1.046 1.00 91.50 82 LEU A C 1
ATOM 649 O O . LEU A 1 82 ? -1.274 -5.915 0.024 1.00 91.50 82 LEU A O 1
ATOM 653 N N . VAL A 1 83 ? -3.064 -5.153 1.141 1.00 92.81 83 VAL A N 1
ATOM 654 C CA . VAL A 1 83 ? -3.580 -4.330 0.040 1.00 92.81 83 VAL A CA 1
ATOM 655 C C . VAL A 1 83 ? -2.630 -3.172 -0.265 1.00 92.81 83 VAL A C 1
ATOM 657 O O . VAL A 1 83 ? -2.326 -2.949 -1.430 1.00 92.81 83 VAL A O 1
ATOM 660 N N . ILE A 1 84 ? -2.079 -2.505 0.755 1.00 91.81 84 ILE A N 1
ATOM 661 C CA . ILE A 1 84 ? -1.052 -1.463 0.583 1.00 91.81 84 ILE A CA 1
ATOM 662 C C . ILE A 1 84 ? 0.215 -2.036 -0.073 1.00 91.81 84 ILE A C 1
ATOM 664 O O . ILE A 1 84 ? 0.812 -1.404 -0.942 1.00 91.81 84 ILE A O 1
ATOM 668 N N . ALA A 1 85 ? 0.627 -3.257 0.283 1.00 90.94 85 ALA A N 1
ATOM 669 C CA . ALA A 1 85 ? 1.742 -3.915 -0.393 1.00 90.94 85 ALA A CA 1
ATOM 670 C C . ALA A 1 85 ? 1.434 -4.131 -1.887 1.00 90.94 85 ALA A C 1
ATOM 672 O O . ALA A 1 85 ? 2.282 -3.826 -2.728 1.00 90.94 85 ALA A O 1
ATOM 673 N N . LEU A 1 86 ? 0.213 -4.569 -2.217 1.00 91.19 86 LEU A N 1
ATOM 674 C CA . LEU A 1 86 ? -0.262 -4.731 -3.595 1.00 91.19 86 LEU A CA 1
ATOM 675 C C . LEU A 1 86 ? -0.395 -3.404 -4.362 1.00 91.19 86 LEU A C 1
ATOM 677 O O . LEU A 1 86 ? -0.273 -3.412 -5.580 1.00 91.19 86 LEU A O 1
ATOM 681 N N . GLU A 1 87 ? -0.550 -2.247 -3.716 1.00 88.44 87 GLU A N 1
ATOM 682 C CA . GLU A 1 87 ? -0.520 -0.953 -4.424 1.00 88.44 87 GLU A CA 1
ATOM 683 C C . GLU A 1 87 ? 0.829 -0.691 -5.119 1.00 88.44 87 GLU A C 1
ATOM 685 O O . GLU A 1 87 ? 0.891 0.042 -6.110 1.00 88.44 87 GLU A O 1
ATOM 690 N N . ASN A 1 88 ? 1.915 -1.335 -4.671 1.00 88.00 88 ASN A N 1
ATOM 691 C CA . ASN A 1 88 ? 3.223 -1.236 -5.325 1.00 88.00 88 ASN A CA 1
ATOM 692 C C . ASN A 1 88 ? 3.276 -1.959 -6.683 1.00 88.00 88 ASN A C 1
ATOM 694 O O . ASN A 1 88 ? 4.237 -1.767 -7.421 1.00 88.00 88 ASN A O 1
ATOM 698 N N . VAL A 1 89 ? 2.223 -2.688 -7.082 1.00 86.25 89 VAL A N 1
ATOM 699 C CA . VAL A 1 89 ? 2.022 -3.212 -8.450 1.00 86.25 89 VAL A CA 1
ATOM 700 C C . VAL A 1 89 ? 2.187 -2.114 -9.519 1.00 86.25 89 VAL A C 1
ATOM 702 O O . VAL A 1 89 ? 2.600 -2.406 -10.641 1.00 86.25 89 VAL A O 1
ATOM 705 N N . LYS A 1 90 ? 1.982 -0.833 -9.168 1.00 82.88 90 LYS A N 1
ATOM 706 C CA . LYS A 1 90 ? 2.199 0.324 -10.056 1.00 82.88 90 LYS A CA 1
ATOM 707 C C . LYS A 1 90 ? 3.607 0.445 -10.660 1.00 82.88 90 LYS A C 1
ATOM 709 O O . LYS A 1 90 ? 3.763 1.182 -11.633 1.00 82.88 90 LYS A O 1
ATOM 714 N N . ILE A 1 91 ? 4.615 -0.238 -10.098 1.00 82.44 91 ILE A N 1
ATOM 715 C CA . ILE A 1 91 ? 6.004 -0.239 -10.599 1.00 82.44 91 ILE A CA 1
ATOM 716 C C . ILE A 1 91 ? 6.265 -1.304 -11.675 1.00 82.44 91 ILE A C 1
ATOM 718 O O . ILE A 1 91 ? 7.285 -1.242 -12.358 1.00 82.44 91 ILE A O 1
ATOM 722 N N . LEU A 1 92 ? 5.366 -2.282 -11.846 1.00 82.88 92 LEU A N 1
ATOM 723 C CA . LEU A 1 92 ? 5.532 -3.374 -12.817 1.00 82.88 92 LEU A CA 1
ATOM 724 C C . LEU A 1 92 ? 5.688 -2.923 -14.285 1.00 82.88 92 LEU A C 1
ATOM 726 O O . LEU A 1 92 ? 6.451 -3.567 -15.002 1.00 82.88 92 LEU A O 1
ATOM 730 N N . PRO A 1 93 ? 5.054 -1.835 -14.765 1.00 78.44 93 PRO A N 1
ATOM 731 C CA . PRO A 1 93 ? 5.308 -1.326 -16.114 1.00 78.44 93 PRO A CA 1
ATOM 732 C C . PRO A 1 93 ? 6.769 -0.935 -16.348 1.00 78.44 93 PRO A C 1
ATOM 734 O O . PRO A 1 93 ? 7.297 -1.191 -17.426 1.00 78.44 93 PRO A O 1
ATOM 737 N N . ILE A 1 94 ? 7.437 -0.367 -15.335 1.00 77.88 94 ILE A N 1
ATOM 738 C CA . ILE A 1 94 ? 8.868 -0.032 -15.405 1.00 77.88 94 ILE A CA 1
ATOM 739 C C . ILE A 1 94 ? 9.678 -1.305 -15.586 1.00 77.88 94 ILE A C 1
ATOM 741 O O . ILE A 1 94 ? 10.499 -1.397 -16.492 1.00 77.88 94 ILE A O 1
ATOM 745 N N . PHE A 1 95 ? 9.403 -2.300 -14.738 1.00 76.25 95 PHE A N 1
ATOM 746 C CA . PHE A 1 95 ? 10.049 -3.605 -14.806 1.00 76.25 95 PHE A CA 1
ATOM 747 C C . PHE A 1 95 ? 9.911 -4.210 -16.207 1.00 76.25 95 PHE A C 1
ATOM 749 O O . PHE A 1 95 ? 10.887 -4.694 -16.778 1.00 76.25 95 PHE A O 1
ATOM 756 N N . PHE A 1 96 ? 8.712 -4.159 -16.788 1.00 78.00 96 PHE A N 1
ATOM 757 C CA . PHE A 1 96 ? 8.484 -4.688 -18.125 1.00 78.00 96 PHE A CA 1
ATOM 758 C C . PHE A 1 96 ? 9.260 -3.921 -19.198 1.00 78.00 96 PHE A C 1
ATOM 760 O O . PHE A 1 96 ? 9.939 -4.547 -20.010 1.00 78.00 96 PHE A O 1
ATOM 767 N N . ASN A 1 97 ? 9.206 -2.588 -19.180 1.00 75.56 97 ASN A N 1
ATOM 768 C CA . ASN A 1 97 ? 9.915 -1.761 -20.155 1.00 75.56 97 ASN A CA 1
ATOM 769 C C . ASN A 1 97 ? 11.437 -1.934 -20.083 1.00 75.56 97 ASN A C 1
ATOM 771 O O . ASN A 1 97 ? 12.105 -1.769 -21.095 1.00 75.56 97 ASN A O 1
ATOM 775 N N . SER A 1 98 ? 11.983 -2.279 -18.914 1.00 71.44 98 SER A N 1
ATOM 776 C CA . SER A 1 98 ? 13.419 -2.521 -18.741 1.00 71.44 98 SER A CA 1
ATOM 777 C C . SER A 1 98 ? 13.858 -3.953 -19.051 1.00 71.44 98 SER A C 1
ATOM 779 O O . SER A 1 98 ? 15.016 -4.163 -19.389 1.00 71.44 98 SER A O 1
ATOM 781 N N . THR A 1 99 ? 12.990 -4.955 -18.893 1.00 69.56 99 THR A N 1
ATOM 782 C CA . THR A 1 99 ? 13.402 -6.369 -18.993 1.00 69.56 99 THR A CA 1
ATOM 783 C C . THR A 1 99 ? 12.885 -7.082 -20.235 1.00 69.56 99 THR A C 1
ATOM 785 O O . THR A 1 99 ? 13.480 -8.079 -20.635 1.00 69.56 99 THR A O 1
ATOM 788 N N . HIS A 1 100 ? 11.770 -6.625 -20.820 1.00 70.06 100 HIS A N 1
ATOM 789 C CA . HIS A 1 100 ? 11.018 -7.300 -21.890 1.00 70.06 100 HIS A CA 1
ATOM 790 C C . HIS A 1 100 ? 10.683 -8.782 -21.619 1.00 70.06 100 HIS A C 1
ATOM 792 O O . HIS A 1 100 ? 10.228 -9.493 -22.512 1.00 70.06 100 HIS A O 1
ATOM 798 N N . PHE A 1 101 ? 10.878 -9.259 -20.386 1.00 66.00 101 PHE A N 1
ATOM 799 C CA . PHE A 1 101 ? 10.849 -10.682 -20.054 1.00 66.00 101 PHE A CA 1
ATOM 800 C C . PHE A 1 101 ? 9.425 -11.222 -19.884 1.00 66.00 101 PHE A C 1
ATOM 802 O O . PHE A 1 101 ? 9.165 -12.390 -20.156 1.00 66.00 101 PHE A O 1
ATOM 809 N N . LEU A 1 102 ? 8.488 -10.385 -19.427 1.00 63.41 102 LEU A N 1
ATOM 810 C CA . LEU A 1 102 ? 7.159 -10.832 -19.008 1.00 63.41 102 LEU A CA 1
ATOM 811 C C . LEU A 1 102 ? 6.080 -9.908 -19.576 1.00 63.41 102 LEU A C 1
ATOM 813 O O . LEU A 1 102 ? 5.792 -8.870 -18.991 1.00 63.41 102 LEU A O 1
ATOM 817 N N . MET A 1 103 ? 5.483 -10.274 -20.716 1.00 60.66 103 MET A N 1
ATOM 818 C CA . MET A 1 103 ? 4.360 -9.536 -21.316 1.00 60.66 103 MET A CA 1
ATOM 819 C C . MET A 1 103 ? 3.107 -9.636 -20.433 1.00 60.66 103 MET A C 1
ATOM 821 O O . MET A 1 103 ? 2.224 -10.460 -20.661 1.00 60.66 103 MET A O 1
ATOM 825 N N . LEU A 1 104 ? 3.028 -8.797 -19.400 1.00 68.31 104 LEU A N 1
ATOM 826 C CA . LEU A 1 104 ? 1.797 -8.573 -18.650 1.00 68.31 104 LEU A CA 1
ATOM 827 C C . LEU A 1 104 ? 0.948 -7.550 -19.391 1.00 68.31 104 LEU A C 1
ATOM 829 O O . LEU A 1 104 ? 1.436 -6.486 -19.771 1.00 68.31 104 LEU A O 1
ATOM 833 N N . ASN A 1 105 ? -0.342 -7.843 -19.547 1.00 77.81 105 ASN A N 1
ATOM 834 C CA . ASN A 1 105 ? -1.270 -6.842 -20.043 1.00 77.81 105 ASN A CA 1
ATOM 835 C C . ASN A 1 105 ? -1.401 -5.721 -18.992 1.00 77.81 105 ASN A C 1
ATOM 837 O O . ASN A 1 105 ? -1.908 -5.907 -17.883 1.00 77.81 105 ASN A O 1
ATOM 841 N N . TYR A 1 106 ? -0.916 -4.552 -19.393 1.00 77.25 106 TYR A N 1
ATOM 842 C CA . TYR A 1 106 ? -0.955 -3.280 -18.695 1.00 77.25 106 TYR A CA 1
ATOM 843 C C . TYR A 1 106 ? -2.307 -2.926 -18.080 1.00 77.25 106 TYR A C 1
ATOM 845 O O . TYR A 1 106 ? -2.337 -2.319 -17.010 1.00 77.25 106 TYR A O 1
ATOM 853 N N . GLU A 1 107 ? -3.407 -3.289 -18.732 1.00 79.19 107 GLU A N 1
ATOM 854 C CA . GLU A 1 107 ? -4.764 -2.999 -18.270 1.00 79.19 107 GLU A CA 1
ATOM 855 C C . GLU A 1 107 ? -5.053 -3.703 -16.944 1.00 79.19 107 GLU A C 1
ATOM 857 O O . GLU A 1 107 ? -5.505 -3.070 -15.994 1.00 79.19 107 GLU A O 1
ATOM 862 N N . TRP A 1 108 ? -4.699 -4.985 -16.822 1.00 83.50 108 TRP A N 1
ATOM 863 C CA . TRP A 1 108 ? -4.911 -5.747 -15.589 1.00 83.50 108 TRP A CA 1
ATOM 864 C C . TRP A 1 108 ? -4.101 -5.194 -14.422 1.00 83.50 108 TRP A C 1
ATOM 866 O O . TRP A 1 108 ? -4.604 -5.123 -13.302 1.00 83.50 108 TRP A O 1
ATOM 876 N N . ILE A 1 109 ? -2.871 -4.745 -14.682 1.00 84.88 109 ILE A N 1
ATOM 877 C CA . ILE A 1 109 ? -2.027 -4.104 -13.667 1.00 84.88 109 ILE A CA 1
ATOM 878 C C . ILE A 1 109 ? -2.702 -2.821 -13.158 1.00 84.88 109 ILE A C 1
ATOM 880 O O . ILE A 1 109 ? -2.734 -2.577 -11.951 1.00 84.88 109 ILE A O 1
ATOM 884 N N . ALA A 1 110 ? -3.297 -2.025 -14.051 1.00 82.50 110 ALA A N 1
ATOM 885 C CA . ALA A 1 110 ? -4.035 -0.829 -13.658 1.00 82.50 110 ALA A CA 1
ATOM 886 C C . ALA A 1 110 ? -5.346 -1.132 -12.929 1.00 82.50 110 ALA A C 1
ATOM 888 O O . ALA A 1 110 ? -5.630 -0.452 -11.945 1.00 82.50 110 ALA A O 1
ATOM 889 N N . ILE A 1 111 ? -6.106 -2.154 -13.337 1.00 86.56 111 ILE A N 1
ATOM 890 C CA . ILE A 1 111 ? -7.318 -2.591 -12.623 1.00 86.56 111 ILE A CA 1
ATOM 891 C C . ILE A 1 111 ? -6.962 -3.012 -11.195 1.00 86.56 111 ILE A C 1
ATOM 893 O O . ILE A 1 111 ? -7.625 -2.588 -10.248 1.00 86.56 111 ILE A O 1
ATOM 897 N N . VAL A 1 112 ? -5.899 -3.806 -11.023 1.00 89.69 112 VAL A N 1
ATOM 898 C CA . VAL A 1 112 ? -5.423 -4.240 -9.700 1.00 89.69 112 VAL A CA 1
ATOM 899 C C . VAL A 1 112 ? -4.975 -3.040 -8.872 1.00 89.69 112 VAL A C 1
ATOM 901 O O . VAL A 1 112 ? -5.373 -2.915 -7.719 1.00 89.69 112 VAL A O 1
ATOM 904 N N . PHE A 1 113 ? -4.209 -2.118 -9.455 1.00 89.06 113 PHE A N 1
ATOM 905 C CA . PHE A 1 113 ? -3.773 -0.911 -8.756 1.00 89.06 113 PHE A CA 1
ATOM 906 C C . PHE A 1 113 ? -4.952 -0.032 -8.304 1.00 89.06 113 PHE A C 1
ATOM 908 O O . PHE A 1 113 ? -5.005 0.384 -7.147 1.00 89.06 113 PHE A O 1
ATOM 915 N N . GLN A 1 114 ? -5.925 0.211 -9.186 1.00 88.50 114 GLN 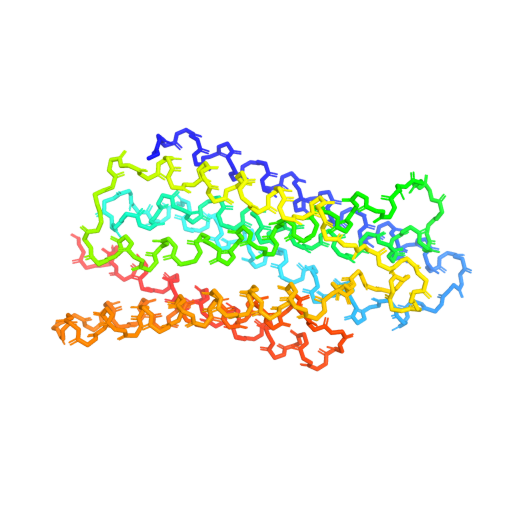A N 1
ATOM 916 C CA . GLN A 1 114 ? -7.139 0.972 -8.880 1.00 88.50 114 GLN A CA 1
ATOM 917 C C . GLN A 1 114 ? -7.990 0.290 -7.804 1.00 88.50 114 GLN A C 1
ATOM 919 O O . GLN A 1 114 ? -8.476 0.957 -6.888 1.00 88.50 114 GLN A O 1
ATOM 924 N N . PHE A 1 115 ? -8.136 -1.035 -7.893 1.00 91.81 115 PHE A N 1
ATOM 925 C CA . PHE A 1 115 ? -8.799 -1.845 -6.877 1.00 91.81 115 PHE A CA 1
ATOM 926 C C . PHE A 1 115 ? -8.116 -1.680 -5.520 1.00 91.81 115 PHE A C 1
ATOM 928 O O . PHE A 1 115 ? -8.795 -1.382 -4.539 1.00 91.81 115 PHE A O 1
ATOM 935 N N . CYS A 1 116 ? -6.791 -1.840 -5.460 1.00 92.38 116 CYS A N 1
ATOM 936 C CA . CYS A 1 116 ? -6.035 -1.749 -4.217 1.00 92.38 116 CYS A CA 1
ATOM 937 C C . CYS A 1 116 ? -6.145 -0.358 -3.587 1.00 92.38 116 CYS A C 1
ATOM 939 O O . CYS A 1 116 ? -6.434 -0.276 -2.397 1.00 92.38 116 CYS A O 1
ATOM 941 N N . PHE A 1 117 ? -6.023 0.707 -4.386 1.00 90.56 117 PHE A N 1
ATOM 942 C CA . PHE A 1 117 ? -6.162 2.084 -3.910 1.00 90.56 117 PHE A CA 1
ATOM 943 C C . PHE A 1 117 ? -7.547 2.368 -3.317 1.00 90.56 117 PHE A C 1
ATOM 945 O O . PHE A 1 117 ? -7.661 2.869 -2.201 1.00 90.56 117 PHE A O 1
ATOM 952 N N . LEU A 1 118 ? -8.626 2.018 -4.026 1.00 91.38 118 LEU A N 1
ATOM 953 C CA . LEU A 1 118 ? -9.971 2.212 -3.480 1.00 91.38 118 LEU A CA 1
ATOM 954 C C . LEU A 1 118 ? -10.220 1.333 -2.258 1.00 91.38 118 LEU A C 1
ATOM 956 O O . LEU A 1 118 ? -10.814 1.784 -1.278 1.00 91.38 118 LEU A O 1
ATOM 960 N N . PHE A 1 119 ? -9.800 0.072 -2.319 1.00 93.44 119 PHE A N 1
ATOM 961 C CA . PHE A 1 119 ? -10.056 -0.875 -1.249 1.00 93.44 119 PHE A CA 1
ATOM 962 C C . PHE A 1 119 ? -9.305 -0.490 0.026 1.00 93.44 119 PHE A C 1
ATOM 964 O O . PHE A 1 119 ? -9.897 -0.539 1.102 1.00 93.44 119 PHE A O 1
ATOM 971 N N . SER A 1 120 ? -8.055 -0.028 -0.069 1.00 92.44 120 SER A N 1
ATOM 972 C CA . SER A 1 120 ? -7.309 0.479 1.087 1.00 92.44 120 SER A CA 1
ATOM 973 C C . SER A 1 120 ? -7.991 1.709 1.693 1.00 92.44 120 SER A C 1
ATOM 975 O O . SER A 1 120 ? -8.205 1.737 2.906 1.00 92.44 120 SER A O 1
ATOM 977 N N . SER A 1 121 ? -8.447 2.668 0.876 1.00 91.69 121 SER A N 1
ATOM 978 C CA . SER A 1 121 ? -9.232 3.823 1.338 1.00 91.69 121 SER A CA 1
ATOM 979 C C . SER A 1 121 ? -10.514 3.408 2.068 1.00 91.69 121 SER A C 1
ATOM 981 O O . SER A 1 121 ? -10.813 3.940 3.140 1.00 91.69 121 SER A O 1
ATOM 983 N N . PHE A 1 122 ? -11.251 2.419 1.550 1.00 91.12 122 PHE A N 1
ATOM 984 C CA . PHE A 1 122 ? -12.425 1.872 2.235 1.00 91.12 122 PHE A CA 1
ATOM 985 C C . PHE A 1 122 ? -12.072 1.153 3.536 1.00 91.12 122 PHE A C 1
ATOM 987 O O . PHE A 1 122 ? -12.798 1.298 4.516 1.00 91.12 122 PHE A O 1
ATOM 994 N N . LEU A 1 123 ? -10.975 0.394 3.579 1.00 90.62 123 LEU A N 1
ATOM 995 C CA . LEU A 1 123 ? -10.522 -0.276 4.799 1.00 90.62 123 LEU A CA 1
ATOM 996 C C . LEU A 1 123 ? -10.108 0.738 5.871 1.00 90.62 123 LEU A C 1
ATOM 998 O O . LEU A 1 123 ? -10.415 0.532 7.045 1.00 90.62 123 LEU A O 1
ATOM 1002 N N . PHE A 1 124 ? -9.484 1.852 5.483 1.00 90.19 124 PHE A N 1
ATOM 1003 C CA . PHE A 1 124 ? -9.204 2.961 6.392 1.00 90.19 124 PHE A CA 1
ATOM 1004 C C . PHE A 1 124 ? -10.490 3.581 6.946 1.00 90.19 124 PHE A C 1
ATOM 1006 O O . PHE A 1 124 ? -10.605 3.740 8.162 1.00 90.19 124 PHE A O 1
ATOM 1013 N N . LEU A 1 125 ? -11.481 3.860 6.096 1.00 89.31 125 LEU A N 1
ATOM 1014 C CA . LEU A 1 125 ? -12.778 4.379 6.541 1.00 89.31 125 LEU A CA 1
ATOM 1015 C C . LEU A 1 125 ? -13.531 3.375 7.427 1.00 89.31 125 LEU A C 1
ATOM 1017 O O . LEU A 1 125 ? -14.112 3.740 8.441 1.00 89.31 125 LEU A O 1
ATOM 1021 N N . ALA A 1 126 ? -13.507 2.089 7.084 1.00 86.06 126 ALA A N 1
ATOM 1022 C CA . ALA A 1 126 ? -14.095 1.058 7.926 1.00 86.06 126 ALA A CA 1
ATOM 1023 C C . ALA A 1 126 ? -13.408 1.055 9.298 1.00 86.06 126 ALA A C 1
ATOM 1025 O O . ALA A 1 126 ? -14.081 1.105 10.325 1.00 86.06 126 ALA A O 1
ATOM 1026 N N . SER A 1 127 ? -12.073 1.076 9.329 1.00 84.12 127 SER A N 1
ATOM 1027 C CA . SER A 1 127 ? -11.317 1.079 10.582 1.00 84.12 127 SER A CA 1
ATOM 1028 C C . SER A 1 127 ? -11.657 2.272 11.483 1.00 84.12 127 SER A C 1
ATOM 1030 O O . SER A 1 127 ? -11.782 2.085 12.692 1.00 84.12 127 SER A O 1
ATOM 1032 N N . SER A 1 128 ? -11.894 3.463 10.918 1.00 83.12 128 SER A N 1
ATOM 1033 C CA . SER A 1 128 ? -12.293 4.641 11.696 1.00 83.12 128 SER A CA 1
ATOM 1034 C C . SER A 1 128 ? -13.719 4.530 12.241 1.00 83.12 128 SER A C 1
ATOM 1036 O O . SER A 1 128 ? -13.963 4.885 13.393 1.00 83.12 128 SER A O 1
ATOM 1038 N N . LEU A 1 129 ? -14.655 3.985 11.460 1.00 83.94 129 LEU A N 1
ATOM 1039 C CA . LEU A 1 129 ? -16.046 3.791 11.876 1.00 83.94 129 LEU A CA 1
ATOM 1040 C C . LEU A 1 129 ? -16.197 2.697 12.943 1.00 83.94 129 LEU A C 1
ATOM 1042 O O . LEU A 1 129 ? -16.992 2.838 13.872 1.00 83.94 129 LEU A O 1
ATOM 1046 N N . PHE A 1 130 ? -15.416 1.616 12.862 1.00 78.12 130 PHE A N 1
ATOM 1047 C CA . PHE A 1 130 ? -15.446 0.546 13.866 1.00 78.12 130 PHE A CA 1
ATOM 1048 C C . PHE A 1 130 ? -14.906 0.979 15.228 1.00 78.12 130 PHE A C 1
ATOM 1050 O O . PHE A 1 130 ? -15.358 0.460 16.246 1.00 78.12 130 PHE A O 1
ATOM 1057 N N . ILE A 1 131 ? -14.025 1.979 15.262 1.00 74.31 131 ILE A N 1
ATOM 1058 C CA . ILE A 1 131 ? -13.605 2.626 16.509 1.00 74.31 131 ILE A CA 1
ATOM 1059 C C . ILE A 1 131 ? -14.775 3.376 17.174 1.00 74.31 131 ILE A C 1
ATOM 1061 O O . ILE A 1 131 ? -14.805 3.496 18.392 1.00 74.31 131 ILE A O 1
ATOM 1065 N N . GLN A 1 132 ? -15.784 3.819 16.415 1.00 69.56 132 GLN A N 1
ATOM 1066 C CA . GLN A 1 132 ? -16.921 4.606 16.918 1.00 69.56 132 GLN A CA 1
ATOM 1067 C C . GLN A 1 132 ? -18.127 3.773 17.410 1.00 69.56 132 GLN A C 1
ATOM 1069 O O . GLN A 1 132 ? -19.220 4.326 17.560 1.00 69.56 132 GLN A O 1
ATOM 1074 N N . ASN A 1 133 ? -17.936 2.482 17.721 1.00 62.47 133 ASN A N 1
ATOM 1075 C CA . ASN A 1 133 ? -18.947 1.510 18.191 1.00 62.47 133 ASN A CA 1
ATOM 1076 C C . ASN A 1 133 ? -19.831 0.849 17.115 1.00 62.47 133 ASN A C 1
ATOM 1078 O O . ASN A 1 133 ? -20.964 0.452 17.399 1.00 62.47 133 ASN A O 1
ATOM 1082 N N . MET A 1 134 ? -19.333 0.651 15.890 1.00 59.75 134 MET A N 1
ATOM 1083 C CA . MET A 1 134 ? -20.015 -0.263 14.964 1.00 59.75 134 MET A CA 1
ATOM 1084 C C . MET A 1 134 ? -19.860 -1.726 15.403 1.00 59.75 134 MET A C 1
ATOM 1086 O O . MET A 1 134 ? -18.809 -2.154 15.878 1.00 59.75 134 MET A O 1
ATOM 1090 N N . ASN A 1 135 ? -20.922 -2.516 15.229 1.00 65.25 135 ASN A N 1
ATOM 1091 C CA . ASN A 1 135 ? -20.979 -3.905 15.681 1.00 65.25 135 ASN A CA 1
ATOM 1092 C C . ASN A 1 135 ? -19.932 -4.774 14.950 1.00 65.25 135 ASN A C 1
ATOM 1094 O O . ASN A 1 135 ? -20.098 -5.105 13.773 1.00 65.25 135 ASN A O 1
ATOM 1098 N N . ALA A 1 136 ? -18.865 -5.164 15.658 1.00 63.94 136 ALA A N 1
ATOM 1099 C CA . ALA A 1 136 ? -17.724 -5.916 15.118 1.00 63.94 136 ALA A CA 1
ATOM 1100 C C . ALA A 1 136 ? -18.106 -7.280 14.507 1.00 63.94 136 ALA A C 1
ATOM 1102 O O . ALA A 1 136 ? -17.355 -7.845 13.715 1.00 63.94 136 ALA A O 1
ATOM 1103 N N . THR A 1 137 ? -19.296 -7.799 14.821 1.00 67.31 137 THR A N 1
ATOM 1104 C CA . THR A 1 137 ? -19.829 -9.047 14.248 1.00 67.31 137 THR A CA 1
ATOM 1105 C C . THR A 1 137 ? -20.116 -8.951 12.746 1.00 67.31 137 THR A C 1
ATOM 1107 O O . THR A 1 137 ? -19.993 -9.948 12.039 1.00 67.31 137 THR A O 1
ATOM 1110 N N . LYS A 1 138 ? -20.424 -7.755 12.223 1.00 73.38 138 LYS A N 1
ATOM 1111 C CA . LYS A 1 138 ? -20.697 -7.534 10.789 1.00 73.38 138 LYS A CA 1
ATOM 1112 C C . LYS A 1 138 ? -19.449 -7.200 9.973 1.00 73.38 138 LYS A C 1
ATOM 1114 O O . LYS A 1 138 ? -19.536 -6.975 8.771 1.00 73.38 138 LYS A O 1
ATOM 1119 N N . MET A 1 139 ? -18.276 -7.192 10.599 1.00 73.62 139 MET A N 1
ATOM 1120 C CA . MET A 1 139 ? -17.023 -6.756 9.988 1.00 73.62 139 MET A CA 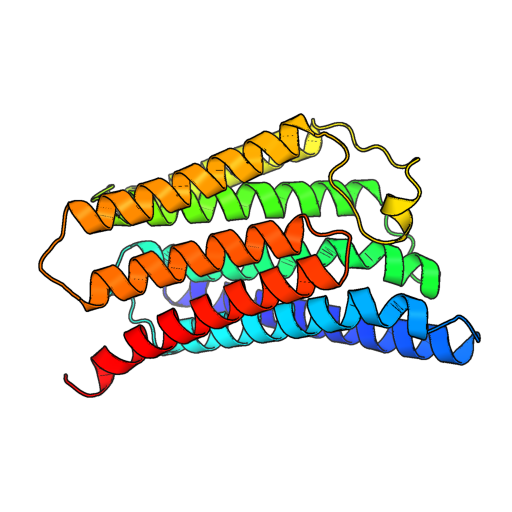1
ATOM 1121 C C . MET A 1 139 ? -16.704 -7.451 8.654 1.00 73.62 139 MET A C 1
ATOM 1123 O O . MET A 1 139 ? -16.349 -6.782 7.686 1.00 73.62 139 MET A O 1
ATOM 1127 N N . GLY A 1 140 ? -16.858 -8.777 8.582 1.00 77.50 140 GLY A N 1
ATOM 1128 C CA . GLY A 1 140 ? -16.590 -9.525 7.349 1.00 77.50 140 GLY A CA 1
ATOM 1129 C C . GLY A 1 140 ? -17.484 -9.089 6.184 1.00 77.50 140 GLY A C 1
ATOM 1130 O O . GLY A 1 140 ? -17.017 -9.015 5.052 1.00 77.50 140 GLY A O 1
ATOM 1131 N N . GLN A 1 141 ? -18.738 -8.719 6.470 1.00 83.88 141 GLN A N 1
ATOM 1132 C CA . GLN A 1 141 ? -19.680 -8.223 5.464 1.00 83.88 141 GLN A CA 1
ATOM 1133 C C . GLN A 1 141 ? -19.240 -6.857 4.927 1.00 83.88 141 GLN A C 1
ATOM 1135 O O . GLN A 1 141 ? -19.258 -6.655 3.719 1.00 83.88 141 GLN A O 1
ATOM 1140 N N . TYR A 1 142 ? -18.770 -5.950 5.791 1.00 84.00 142 TYR A N 1
ATOM 1141 C CA . TYR A 1 142 ? -18.248 -4.649 5.352 1.00 84.00 142 TYR A CA 1
ATOM 1142 C C . TYR A 1 142 ? -17.011 -4.790 4.466 1.00 84.00 142 TYR A C 1
ATOM 1144 O O . TYR A 1 142 ? -16.940 -4.147 3.424 1.00 84.00 142 TYR A O 1
ATOM 1152 N N . VAL A 1 143 ? -16.063 -5.655 4.843 1.00 86.38 143 VAL A N 1
ATOM 1153 C CA . VAL A 1 143 ? -14.870 -5.928 4.023 1.00 86.38 143 VAL A CA 1
ATOM 1154 C C . VAL A 1 143 ? -15.268 -6.512 2.668 1.00 86.38 143 VAL A C 1
ATOM 1156 O O . VAL A 1 143 ? -14.750 -6.079 1.643 1.00 86.38 143 VAL A O 1
ATOM 1159 N N . PHE A 1 144 ? -16.211 -7.457 2.650 1.00 87.88 144 PHE A N 1
ATOM 1160 C CA . PHE A 1 144 ? -16.685 -8.084 1.418 1.00 87.88 144 PHE A CA 1
ATOM 1161 C C . PHE A 1 144 ? -17.402 -7.095 0.489 1.00 87.88 144 PHE A C 1
ATOM 1163 O O . PHE A 1 144 ? -17.119 -7.060 -0.708 1.00 87.88 144 PHE A O 1
ATOM 1170 N N . VAL A 1 145 ? -18.293 -6.258 1.032 1.00 89.62 145 VAL A N 1
ATOM 1171 C CA . VAL A 1 145 ? -18.993 -5.216 0.264 1.00 89.62 145 VAL A CA 1
ATOM 1172 C C . VAL A 1 145 ? -18.000 -4.186 -0.268 1.00 89.62 145 VAL A C 1
ATOM 1174 O O . VAL A 1 145 ? -18.060 -3.846 -1.447 1.00 89.62 145 VAL A O 1
ATOM 1177 N N . ALA A 1 146 ? -17.051 -3.741 0.560 1.00 88.38 146 ALA A N 1
ATOM 1178 C CA . ALA A 1 146 ? -16.010 -2.808 0.142 1.00 88.38 146 ALA A CA 1
ATOM 1179 C C . ALA A 1 146 ? -15.153 -3.379 -0.995 1.00 88.38 146 ALA A C 1
ATOM 1181 O O . ALA A 1 146 ? -14.949 -2.691 -1.989 1.00 88.38 146 ALA A O 1
ATOM 1182 N N . ALA A 1 147 ? -14.712 -4.638 -0.882 1.00 90.88 147 ALA A N 1
ATOM 1183 C CA . ALA A 1 147 ? -13.935 -5.313 -1.920 1.00 90.88 147 ALA A CA 1
ATOM 1184 C C . ALA A 1 147 ? -14.736 -5.490 -3.220 1.00 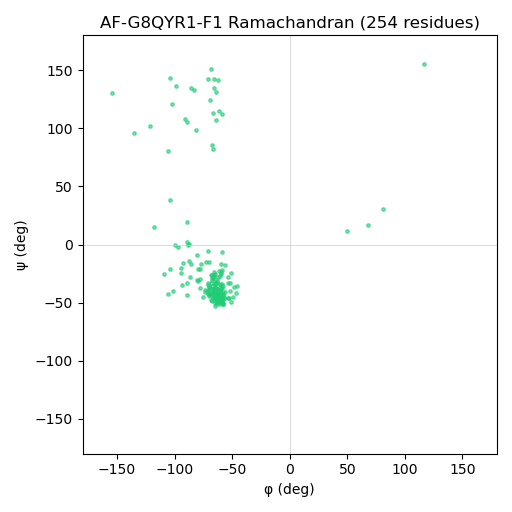90.88 147 ALA A C 1
ATOM 1186 O O . ALA A 1 147 ? -14.216 -5.283 -4.312 1.00 90.88 147 ALA A O 1
ATOM 1187 N N . SER A 1 148 ? -16.016 -5.850 -3.110 1.00 91.38 148 SER A N 1
ATOM 1188 C CA . SER A 1 148 ? -16.888 -6.021 -4.276 1.00 91.38 148 SER A CA 1
ATOM 1189 C C . SER A 1 148 ? -17.099 -4.694 -5.004 1.00 91.38 148 SER A C 1
ATOM 1191 O O . SER A 1 148 ? -17.008 -4.638 -6.227 1.00 91.38 148 SER A O 1
ATOM 1193 N N . TRP A 1 149 ? -17.331 -3.611 -4.256 1.00 90.19 149 TRP A N 1
ATOM 1194 C CA . TRP A 1 149 ? -17.549 -2.286 -4.830 1.00 90.19 149 TRP A CA 1
ATOM 1195 C C . TRP A 1 149 ? -16.272 -1.691 -5.428 1.00 90.19 149 TRP A C 1
ATOM 1197 O O . TRP A 1 149 ? -16.315 -1.125 -6.518 1.00 90.19 149 TR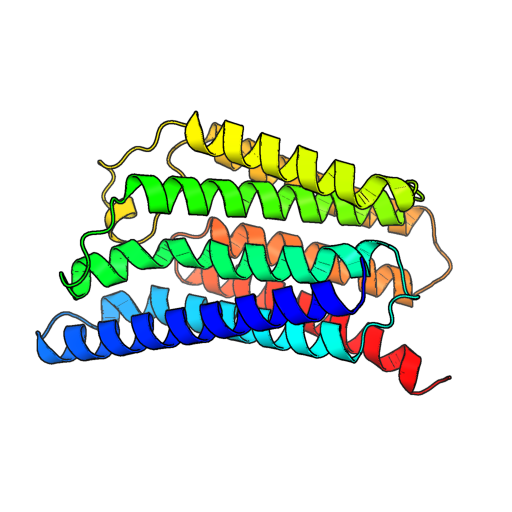P A O 1
ATOM 1207 N N . SER A 1 150 ? -15.123 -1.850 -4.762 1.00 90.38 150 SER A N 1
ATOM 1208 C CA . SER A 1 150 ? -13.841 -1.388 -5.299 1.00 90.38 150 SER A CA 1
ATOM 1209 C C . SER A 1 150 ? -13.453 -2.138 -6.572 1.00 90.38 150 SER A C 1
ATOM 1211 O O . SER A 1 150 ? -12.940 -1.511 -7.494 1.00 90.38 150 SER A O 1
ATOM 1213 N N . LEU A 1 151 ? -13.734 -3.445 -6.649 1.00 90.75 151 LEU A N 1
ATOM 1214 C CA . LEU A 1 151 ? -13.466 -4.267 -7.832 1.00 90.75 151 LEU A CA 1
ATOM 1215 C C . LEU A 1 151 ? -14.417 -3.928 -8.983 1.00 90.75 151 LEU A C 1
ATOM 1217 O O . LEU A 1 151 ? -13.992 -3.799 -10.126 1.00 90.75 151 LEU A O 1
ATOM 1221 N N . PHE A 1 152 ? -15.702 -3.737 -8.687 1.00 90.69 152 PHE A N 1
ATOM 1222 C CA . PHE A 1 152 ? -16.677 -3.310 -9.688 1.00 90.69 152 PHE A CA 1
ATOM 1223 C C . PHE A 1 152 ? -16.299 -1.952 -10.294 1.00 90.69 152 PHE A C 1
ATOM 1225 O O . PHE A 1 152 ? -16.267 -1.800 -11.515 1.00 90.69 152 PHE A O 1
ATOM 1232 N N . LEU A 1 153 ? -15.948 -0.979 -9.447 1.00 87.75 153 LEU A N 1
ATOM 1233 C CA . LEU A 1 153 ? -15.521 0.338 -9.908 1.00 87.75 153 LEU A CA 1
ATOM 1234 C C . LEU A 1 153 ? -14.203 0.282 -10.687 1.00 87.75 153 LEU A C 1
ATOM 1236 O O . LEU A 1 153 ? -14.097 0.958 -11.706 1.00 87.75 153 LEU A O 1
ATOM 1240 N N . SER A 1 154 ? -13.218 -0.516 -10.262 1.00 86.31 154 SER A N 1
ATOM 1241 C CA . SER A 1 154 ? -11.926 -0.592 -10.957 1.00 86.31 154 SER A CA 1
ATOM 1242 C C . SER A 1 154 ? -12.014 -1.224 -12.348 1.00 86.31 154 SER A C 1
ATOM 1244 O O . SER A 1 154 ? -11.193 -0.909 -13.201 1.00 86.31 154 SER A O 1
ATOM 1246 N N . ILE A 1 155 ? -13.004 -2.088 -12.601 1.00 87.62 155 ILE A N 1
ATOM 1247 C CA . ILE A 1 155 ? -13.239 -2.678 -13.930 1.00 87.62 155 ILE A CA 1
ATOM 1248 C C . ILE A 1 155 ? -13.938 -1.686 -14.870 1.00 87.62 155 ILE A C 1
ATOM 1250 O O . ILE A 1 155 ? -13.651 -1.660 -16.063 1.00 87.62 155 ILE A O 1
ATOM 1254 N N . ILE A 1 156 ? -14.867 -0.878 -14.352 1.00 86.56 156 ILE A N 1
ATOM 1255 C CA . ILE A 1 156 ? -15.673 0.046 -15.170 1.00 86.56 156 ILE A CA 1
ATOM 1256 C C . ILE A 1 156 ? -14.891 1.297 -15.566 1.00 86.56 156 ILE A C 1
ATOM 1258 O O . ILE A 1 156 ? -15.167 1.917 -16.595 1.00 86.56 156 ILE A O 1
ATOM 1262 N N . VAL A 1 157 ? -13.945 1.713 -14.730 1.00 80.38 157 VAL A N 1
ATOM 1263 C CA . VAL A 1 157 ? -13.231 2.969 -14.927 1.00 80.38 157 VAL A CA 1
ATOM 1264 C C . VAL A 1 157 ? -12.318 2.872 -16.150 1.00 80.38 157 VAL A C 1
ATOM 1266 O O . VAL A 1 157 ? -11.447 2.005 -16.199 1.00 80.38 157 VAL A O 1
ATOM 1269 N N . PRO A 1 158 ? -12.459 3.784 -17.129 1.00 71.19 158 PRO A N 1
ATOM 1270 C CA . PRO A 1 158 ? -11.655 3.734 -18.337 1.00 71.19 158 PRO A CA 1
ATOM 1271 C C . PRO A 1 158 ? -10.179 3.981 -18.014 1.00 71.19 158 PRO A C 1
ATOM 1273 O O . PRO A 1 158 ? -9.820 4.916 -17.288 1.00 71.19 158 PRO A O 1
ATOM 1276 N N . ILE A 1 159 ? -9.320 3.148 -18.595 1.00 71.94 159 ILE A N 1
ATOM 1277 C CA . ILE A 1 159 ? -7.867 3.214 -18.456 1.00 71.94 159 ILE A CA 1
ATOM 1278 C C . ILE A 1 159 ? -7.313 3.845 -19.733 1.00 71.94 159 ILE A C 1
ATOM 1280 O O . ILE A 1 159 ? -7.525 3.321 -20.823 1.00 71.94 159 ILE A O 1
ATOM 1284 N N . SER A 1 160 ? -6.610 4.978 -19.625 1.00 62.16 160 SER A N 1
ATOM 1285 C CA . SER A 1 160 ? -5.891 5.534 -20.775 1.00 62.16 160 SER A CA 1
ATOM 1286 C C . SER A 1 160 ? -4.477 4.952 -20.834 1.00 62.16 160 SER A C 1
ATOM 1288 O O . SER A 1 160 ? -3.590 5.310 -20.063 1.00 62.16 160 SER A O 1
ATOM 1290 N N . THR A 1 161 ? -4.259 4.036 -21.773 1.00 58.12 161 THR A N 1
ATOM 1291 C CA . THR A 1 161 ? -2.950 3.410 -22.040 1.00 58.12 161 THR A CA 1
ATOM 1292 C C . THR A 1 161 ? -2.028 4.294 -22.893 1.00 58.12 161 THR A C 1
ATOM 1294 O O . THR A 1 161 ? -0.836 4.025 -23.011 1.00 58.12 161 THR A O 1
ATOM 1297 N N . ASN A 1 162 ? -2.550 5.397 -23.444 1.00 54.09 162 ASN A N 1
ATOM 1298 C CA . ASN A 1 162 ? -1.834 6.285 -24.370 1.00 54.09 162 ASN A CA 1
ATOM 1299 C C . ASN A 1 162 ? -1.010 7.401 -23.695 1.00 54.09 162 ASN A C 1
ATOM 1301 O O . ASN A 1 162 ? -0.397 8.211 -24.388 1.00 54.09 162 ASN A O 1
ATOM 1305 N N . ALA A 1 163 ? -0.994 7.492 -22.362 1.00 54.62 163 ALA A N 1
ATOM 1306 C CA . ALA A 1 163 ? -0.226 8.520 -21.658 1.00 54.62 163 ALA A CA 1
ATOM 1307 C C . ALA A 1 163 ? 1.232 8.081 -21.434 1.00 54.62 163 ALA A C 1
ATOM 1309 O O . ALA A 1 163 ? 1.489 6.978 -20.958 1.00 54.62 163 ALA A O 1
ATOM 1310 N N . SER A 1 164 ? 2.202 8.967 -21.688 1.00 51.84 164 SER A N 1
ATOM 1311 C CA . SER A 1 164 ? 3.635 8.703 -21.451 1.00 51.84 164 SER A CA 1
ATOM 1312 C C . SER A 1 164 ? 3.967 8.393 -19.983 1.00 51.84 164 SER A C 1
ATOM 1314 O O . SER A 1 164 ? 4.953 7.710 -19.703 1.00 51.84 164 SER A O 1
ATOM 1316 N N . SER A 1 165 ? 3.126 8.842 -19.043 1.00 54.19 165 SER A N 1
ATOM 1317 C CA . SER A 1 165 ? 3.218 8.493 -17.622 1.00 54.19 165 SER A CA 1
ATOM 1318 C C . SER A 1 165 ? 2.978 7.006 -17.371 1.00 54.19 165 SER A C 1
ATOM 1320 O O . SER A 1 165 ? 3.627 6.444 -16.498 1.00 54.19 165 SER A O 1
ATOM 1322 N N . TYR A 1 166 ? 2.131 6.351 -18.170 1.00 54.59 166 TYR A N 1
ATOM 1323 C CA . TYR A 1 166 ? 1.723 4.955 -17.993 1.00 54.59 166 TYR A CA 1
ATOM 1324 C C . TYR A 1 166 ? 2.892 3.967 -18.126 1.00 54.59 166 TYR A C 1
ATOM 1326 O O . TYR A 1 166 ? 2.948 2.952 -17.435 1.00 54.59 166 TYR A O 1
ATOM 1334 N N . TYR A 1 167 ? 3.869 4.309 -18.969 1.00 53.38 167 TYR A N 1
ATOM 1335 C CA . TYR A 1 167 ? 5.092 3.533 -19.180 1.00 53.38 167 TYR A CA 1
ATOM 1336 C C . TYR A 1 167 ? 6.117 3.698 -18.045 1.00 53.38 167 TYR A C 1
ATOM 1338 O O . TYR A 1 167 ? 7.036 2.889 -17.925 1.00 53.38 167 TYR A O 1
ATOM 1346 N N . LYS A 1 168 ? 5.970 4.736 -17.210 1.00 55.69 168 LYS A N 1
ATOM 1347 C CA . LYS A 1 168 ? 6.880 5.035 -16.095 1.00 55.69 168 LYS A CA 1
ATOM 1348 C C . LYS A 1 168 ? 6.280 4.699 -14.739 1.00 55.69 168 LYS A C 1
ATOM 1350 O O . LYS A 1 168 ? 6.973 4.164 -13.907 1.00 55.69 168 LYS A O 1
ATOM 1355 N N . VAL A 1 169 ? 5.021 4.994 -14.468 1.00 54.72 169 VAL A N 1
ATOM 1356 C CA . VAL A 1 169 ? 4.304 4.548 -13.264 1.00 54.72 169 VAL A CA 1
ATOM 1357 C C . VAL A 1 169 ? 2.840 4.535 -13.655 1.00 54.72 169 VAL A C 1
ATOM 1359 O O . VAL A 1 169 ? 2.358 5.540 -14.178 1.00 54.72 169 VAL A O 1
ATOM 1362 N N . ILE A 1 170 ? 2.105 3.451 -13.389 1.00 56.19 170 ILE A N 1
ATOM 1363 C CA . ILE A 1 170 ? 0.657 3.488 -13.629 1.00 56.19 170 ILE A CA 1
ATOM 1364 C C . ILE A 1 170 ? 0.057 4.617 -12.796 1.00 56.19 170 ILE A C 1
ATOM 1366 O O . ILE A 1 170 ? 0.022 4.581 -11.567 1.00 56.19 170 ILE A O 1
ATOM 1370 N N . SER A 1 171 ? -0.416 5.636 -13.503 1.00 58.81 171 SER A N 1
ATOM 1371 C CA . SER A 1 171 ? -1.196 6.725 -12.951 1.00 58.81 171 SER A CA 1
ATOM 1372 C C . SER A 1 171 ? -2.664 6.450 -13.220 1.00 58.81 171 SER A C 1
ATOM 1374 O O . SER A 1 171 ? -3.032 6.091 -14.339 1.00 58.81 171 SER A O 1
ATOM 1376 N N . ILE A 1 172 ? -3.515 6.669 -12.222 1.00 58.81 172 ILE A N 1
ATOM 1377 C CA . ILE A 1 172 ? -4.965 6.610 -12.405 1.00 58.81 172 ILE A CA 1
ATOM 1378 C C . ILE A 1 172 ? -5.361 7.685 -13.427 1.00 58.81 172 ILE A C 1
ATOM 1380 O O . ILE A 1 172 ? -5.184 8.878 -13.184 1.00 58.81 172 ILE A O 1
ATOM 1384 N N . ALA A 1 173 ? -5.873 7.254 -14.580 1.00 57.31 173 ALA A N 1
ATOM 1385 C CA . ALA A 1 173 ? -6.179 8.134 -15.706 1.00 57.31 173 ALA A CA 1
ATOM 1386 C C . ALA A 1 173 ? -7.398 9.037 -15.448 1.00 57.31 173 ALA A C 1
ATOM 1388 O O . ALA A 1 173 ? -7.452 10.180 -15.906 1.00 57.31 173 ALA A O 1
ATOM 1389 N N . SER A 1 174 ? -8.384 8.548 -14.695 1.00 70.75 174 SER A N 1
ATOM 1390 C CA . SER A 1 174 ? -9.624 9.271 -14.439 1.00 70.75 174 SER A CA 1
ATOM 1391 C C . SER A 1 174 ? -9.523 10.125 -13.167 1.00 70.75 174 SER A C 1
ATOM 1393 O O . SER A 1 174 ? -9.585 9.651 -12.032 1.00 70.75 174 SER A O 1
ATOM 1395 N N . LYS A 1 175 ? -9.446 11.446 -13.363 1.00 78.12 175 LYS A N 1
ATOM 1396 C CA . LYS A 1 175 ? -9.567 12.445 -12.287 1.00 78.12 175 LYS A CA 1
ATOM 1397 C C . LYS A 1 175 ? -10.756 12.211 -11.334 1.00 78.12 175 LYS A C 1
ATOM 1399 O O . LYS A 1 175 ? -10.539 12.354 -10.131 1.00 78.12 175 LYS A O 1
ATOM 1404 N N . PRO A 1 176 ? -11.976 11.837 -11.788 1.00 80.88 176 PRO A N 1
ATOM 1405 C CA . PRO A 1 176 ? -13.080 11.592 -10.856 1.00 80.88 176 PRO A CA 1
ATOM 1406 C C . PRO A 1 176 ? -12.828 10.394 -9.935 1.00 80.88 176 PRO A C 1
ATOM 1408 O O . PRO A 1 176 ? -13.185 10.450 -8.764 1.00 80.88 176 PRO A O 1
ATOM 1411 N N . PHE A 1 177 ? -12.165 9.339 -10.411 1.00 82.56 177 PHE A N 1
ATOM 1412 C CA . PHE A 1 177 ? -11.848 8.180 -9.577 1.00 82.56 177 PHE A CA 1
ATOM 1413 C C . PHE A 1 177 ? -10.823 8.523 -8.498 1.00 82.56 177 PHE A C 1
ATOM 1415 O O . PHE A 1 177 ? -11.006 8.175 -7.332 1.00 82.56 177 PHE A O 1
ATOM 1422 N N . VAL A 1 178 ? -9.775 9.269 -8.871 1.00 82.56 178 VAL A N 1
ATOM 1423 C CA . VAL A 1 178 ? -8.806 9.808 -7.907 1.00 82.56 178 VAL A CA 1
ATOM 1424 C C . VAL A 1 178 ? -9.520 10.655 -6.858 1.00 82.56 178 VAL A C 1
ATOM 1426 O O . VAL A 1 178 ? -9.285 10.473 -5.667 1.00 82.56 178 VAL A O 1
ATOM 1429 N N . ALA A 1 179 ? -10.424 11.540 -7.287 1.00 84.75 179 ALA A N 1
ATOM 1430 C CA . ALA A 1 179 ? -11.182 12.395 -6.383 1.00 84.75 179 ALA A CA 1
ATOM 1431 C C . ALA A 1 179 ? -12.032 11.583 -5.395 1.00 84.75 179 ALA A C 1
ATOM 1433 O O . ALA A 1 179 ? -12.022 11.895 -4.208 1.00 84.75 179 ALA A O 1
ATOM 1434 N N . VAL A 1 180 ? -12.706 10.519 -5.846 1.00 87.62 180 VAL A N 1
ATOM 1435 C CA . VAL A 1 180 ? -13.476 9.620 -4.967 1.00 87.62 180 VAL A CA 1
ATOM 1436 C C . VAL A 1 180 ? -12.567 8.933 -3.947 1.00 87.62 180 VAL A C 1
ATOM 1438 O O . VAL A 1 180 ? -12.876 8.951 -2.758 1.00 87.62 180 VAL A O 1
ATOM 1441 N N . GLY A 1 181 ? -11.430 8.376 -4.374 1.00 86.00 181 GLY A N 1
ATOM 1442 C CA . GLY A 1 181 ? -10.491 7.725 -3.456 1.00 86.00 181 GLY A CA 1
ATOM 1443 C C . GLY A 1 181 ? -9.925 8.688 -2.409 1.00 86.00 181 GLY A C 1
ATOM 1444 O O . GLY A 1 181 ? -9.943 8.382 -1.218 1.00 86.00 181 GLY A O 1
ATOM 1445 N N . VAL A 1 182 ? -9.515 9.890 -2.831 1.00 89.12 182 VAL A N 1
ATOM 1446 C CA . VAL A 1 182 ? -9.049 10.956 -1.926 1.00 89.12 182 VAL A CA 1
ATOM 1447 C C . VAL A 1 182 ? -10.161 11.406 -0.983 1.00 89.12 182 VAL A C 1
ATOM 1449 O O . VAL A 1 182 ? -9.912 11.593 0.205 1.00 89.12 182 VAL A O 1
ATOM 1452 N N . PHE A 1 183 ? -11.392 11.548 -1.475 1.00 91.94 183 PHE A N 1
ATOM 1453 C CA . PHE A 1 183 ? -12.538 11.935 -0.659 1.00 91.94 183 PHE A CA 1
ATOM 1454 C C . PHE A 1 183 ? -12.829 10.903 0.436 1.00 91.94 183 PHE A C 1
ATOM 1456 O O . PHE A 1 183 ? -12.996 11.277 1.595 1.00 91.94 183 PHE A O 1
ATOM 1463 N N . ILE A 1 184 ? -12.807 9.606 0.109 1.00 91.81 184 ILE A N 1
ATOM 1464 C CA . ILE A 1 184 ? -12.966 8.523 1.093 1.00 91.81 184 ILE A CA 1
ATOM 1465 C C . ILE A 1 184 ? -11.840 8.570 2.135 1.00 91.81 184 ILE A C 1
ATOM 1467 O O . ILE A 1 184 ? -12.104 8.465 3.332 1.00 91.81 184 ILE A O 1
ATOM 1471 N N . SER A 1 185 ? -10.594 8.782 1.710 1.00 90.75 185 SER A N 1
ATOM 1472 C CA . SER A 1 185 ? -9.456 8.911 2.626 1.00 90.75 185 SER A CA 1
ATOM 1473 C C . SER A 1 185 ? -9.560 10.140 3.533 1.00 90.75 185 SER A C 1
ATOM 1475 O O . SER A 1 185 ? -9.261 10.052 4.723 1.00 90.75 185 SER A O 1
ATOM 1477 N N . LEU A 1 186 ? -10.027 11.276 3.011 1.00 92.44 186 LEU A N 1
ATOM 1478 C CA . LEU A 1 186 ? -10.287 12.478 3.805 1.00 92.44 186 LEU A CA 1
ATOM 1479 C C . LEU A 1 186 ? -11.410 12.246 4.817 1.00 92.44 186 LEU A C 1
ATOM 1481 O O . LEU A 1 186 ? -11.265 12.625 5.977 1.00 92.44 186 LEU A O 1
ATOM 1485 N N . LEU A 1 187 ? -12.492 11.571 4.420 1.00 92.31 187 LEU A N 1
ATOM 1486 C CA . LEU A 1 187 ? -13.553 11.163 5.343 1.00 92.31 187 LEU A CA 1
ATOM 1487 C C . LEU A 1 187 ? -13.023 10.231 6.438 1.00 92.31 187 LEU A C 1
ATOM 1489 O O . LEU A 1 187 ? -13.397 10.386 7.600 1.00 92.31 187 LEU A O 1
ATOM 1493 N N . ALA A 1 188 ? -12.123 9.303 6.104 1.00 89.56 188 ALA A N 1
ATOM 1494 C CA . ALA A 1 188 ? -11.471 8.444 7.089 1.00 89.56 188 ALA A CA 1
ATOM 1495 C C . ALA A 1 188 ? -10.656 9.275 8.099 1.00 89.56 188 ALA A C 1
ATOM 1497 O O . ALA A 1 188 ? -10.811 9.103 9.305 1.00 89.56 188 ALA A O 1
ATOM 1498 N N . ILE A 1 189 ? -9.858 10.242 7.635 1.00 90.75 189 ILE A N 1
ATOM 1499 C CA . ILE A 1 189 ? -9.108 11.154 8.516 1.00 90.75 189 ILE A CA 1
ATOM 1500 C C . ILE A 1 189 ? -10.061 11.957 9.412 1.00 90.75 189 ILE A C 1
ATOM 1502 O O . ILE A 1 189 ? -9.865 12.014 10.625 1.00 90.75 189 ILE A O 1
ATOM 1506 N N . MET A 1 190 ? -11.117 12.541 8.843 1.00 90.06 190 MET A N 1
ATOM 1507 C CA . MET A 1 190 ? -12.095 13.330 9.599 1.00 90.06 190 MET A CA 1
ATOM 1508 C C . MET A 1 190 ? -12.815 12.489 10.651 1.00 90.06 190 MET A C 1
ATOM 1510 O O . MET A 1 190 ? -12.989 12.934 11.780 1.00 90.06 190 MET A O 1
ATOM 1514 N N . THR A 1 191 ? -13.186 11.253 10.323 1.00 87.75 191 THR A N 1
ATOM 1515 C CA . THR A 1 191 ? -13.812 10.337 11.286 1.00 87.75 191 THR A CA 1
ATOM 1516 C C . THR A 1 191 ? -12.844 9.931 12.397 1.00 87.75 191 THR A C 1
ATOM 1518 O O . THR A 1 191 ? -13.250 9.931 13.555 1.00 87.75 191 THR A O 1
ATOM 1521 N N . PHE A 1 192 ? -11.558 9.700 12.107 1.00 85.31 192 PHE A N 1
ATOM 1522 C CA . PHE A 1 192 ? -10.536 9.512 13.146 1.00 85.31 192 PHE A CA 1
ATOM 1523 C C . PHE A 1 192 ? -10.396 10.736 14.069 1.00 85.31 192 PHE A C 1
ATOM 1525 O O . PHE A 1 192 ? -10.286 10.577 15.285 1.00 85.31 192 PHE A O 1
ATOM 1532 N N . LEU A 1 193 ? -10.444 11.955 13.522 1.00 83.94 193 LEU A N 1
ATOM 1533 C CA . LEU A 1 193 ? -10.400 13.190 14.315 1.00 83.94 193 LEU A CA 1
ATOM 1534 C C . LEU A 1 193 ? -11.675 13.398 15.150 1.00 83.94 193 LEU A C 1
ATOM 1536 O O . LEU A 1 193 ? -11.595 13.832 16.296 1.00 83.94 193 LEU A O 1
ATOM 1540 N N . LEU A 1 194 ? -12.848 13.050 14.618 1.00 83.31 194 LEU A N 1
ATOM 1541 C CA . LEU A 1 194 ? -14.110 13.100 15.361 1.00 83.31 194 LEU A CA 1
ATOM 1542 C C . LEU A 1 194 ? -14.135 12.090 16.512 1.00 83.31 194 LEU A C 1
ATOM 1544 O O . LEU A 1 194 ? -14.604 12.426 17.600 1.00 83.31 194 LEU A O 1
ATOM 1548 N N . SER A 1 195 ? -13.588 10.887 16.305 1.00 76.69 195 SER A N 1
ATOM 1549 C CA . SER A 1 195 ? -13.420 9.900 17.378 1.00 76.69 195 SER A CA 1
ATOM 1550 C C . SER A 1 195 ? -12.617 10.486 18.539 1.00 76.69 195 SER A C 1
ATOM 1552 O O . SER A 1 195 ? -12.993 10.302 19.693 1.00 76.69 195 SER A O 1
ATOM 1554 N N . PHE A 1 196 ? -11.564 11.259 18.249 1.00 74.50 196 PHE A N 1
ATOM 1555 C CA . PHE A 1 196 ? -10.786 11.948 19.279 1.00 74.50 196 PHE A CA 1
ATOM 1556 C C . PHE A 1 196 ? -11.615 12.963 20.085 1.00 74.50 196 PHE A C 1
ATOM 1558 O O . PHE A 1 196 ? -11.507 13.003 21.307 1.00 74.50 196 PHE A O 1
ATOM 1565 N N . VAL A 1 197 ? -12.461 13.770 19.436 1.00 74.00 197 VAL A N 1
ATOM 1566 C CA . VAL A 1 197 ? -13.280 14.780 20.139 1.00 74.00 197 VAL A CA 1
ATOM 1567 C C . VAL A 1 197 ? -14.266 14.132 21.119 1.00 74.00 197 VAL A C 1
ATOM 1569 O O . VAL A 1 197 ? -14.603 14.739 22.140 1.00 74.00 197 VAL A O 1
ATOM 1572 N N . ARG A 1 198 ? -14.719 12.911 20.811 1.00 71.00 198 ARG A N 1
ATOM 1573 C CA . ARG A 1 198 ? -15.664 12.145 21.628 1.00 71.00 198 ARG A CA 1
ATOM 1574 C C . ARG A 1 198 ? -15.013 11.551 22.880 1.00 71.00 198 ARG A C 1
ATOM 1576 O O . ARG A 1 198 ? -15.583 11.690 23.957 1.00 71.00 198 ARG A O 1
ATOM 1583 N N . ASP A 1 199 ? -13.827 10.959 22.750 1.00 66.12 199 ASP A N 1
ATOM 1584 C CA . ASP A 1 199 ? -13.123 10.283 23.848 1.00 66.12 199 ASP A CA 1
ATOM 1585 C C . ASP A 1 199 ? -11.936 11.126 24.347 1.00 66.12 199 ASP A C 1
ATOM 1587 O O . ASP A 1 199 ? -10.777 10.902 23.991 1.00 66.12 199 ASP A O 1
ATOM 1591 N N . LYS A 1 200 ? -12.232 12.129 25.187 1.00 57.34 200 LYS A N 1
ATOM 1592 C CA . LYS A 1 200 ? -11.251 13.130 25.656 1.00 57.34 200 LYS A CA 1
ATOM 1593 C C . LYS A 1 200 ? -10.226 12.615 26.679 1.00 57.34 200 LYS A C 1
ATOM 1595 O O . LYS A 1 200 ? -9.196 13.261 26.861 1.00 57.34 200 LYS A O 1
ATOM 1600 N N . ASP A 1 201 ? -10.453 11.457 27.300 1.00 56.47 201 ASP A N 1
ATOM 1601 C CA . ASP A 1 201 ? -9.727 11.067 28.521 1.00 56.47 201 ASP A CA 1
ATOM 1602 C C . ASP A 1 201 ? -8.558 10.083 28.327 1.00 56.47 201 ASP A C 1
ATOM 1604 O O . ASP A 1 201 ? -7.854 9.765 29.286 1.00 56.47 201 ASP A O 1
ATOM 1608 N N . GLN A 1 202 ? -8.259 9.628 27.104 1.00 65.38 202 GLN A N 1
ATOM 1609 C CA . GLN A 1 202 ? -7.157 8.681 26.868 1.00 65.38 202 GLN A CA 1
ATOM 1610 C C . GLN A 1 202 ? -6.110 9.230 25.888 1.00 65.38 202 GLN A C 1
ATOM 1612 O O . GLN A 1 202 ? -6.259 9.151 24.671 1.00 65.38 202 GLN A O 1
ATOM 1617 N N . ARG A 1 203 ? -4.971 9.715 26.408 1.00 63.38 203 ARG A N 1
ATOM 1618 C CA . ARG A 1 203 ? -3.827 10.193 25.591 1.00 63.38 203 ARG A CA 1
ATOM 1619 C C . ARG A 1 203 ? -3.337 9.152 24.570 1.00 63.38 203 ARG A C 1
ATOM 1621 O O . ARG A 1 203 ? -2.932 9.510 23.465 1.00 63.38 203 ARG A O 1
ATOM 1628 N N . HIS A 1 204 ? -3.423 7.865 24.910 1.00 69.06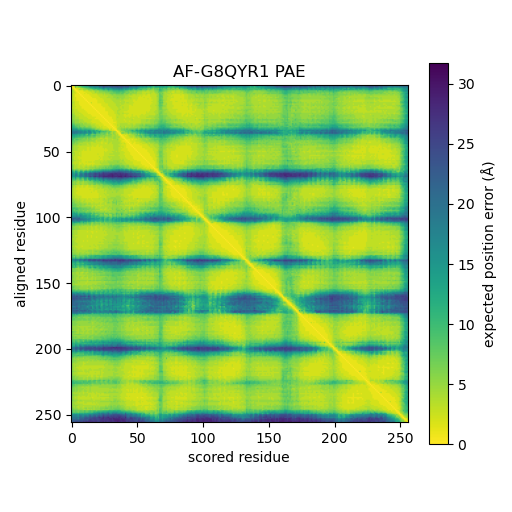 204 HIS A N 1
ATOM 1629 C CA . HIS A 1 204 ? -3.069 6.754 24.018 1.00 69.06 204 HIS A CA 1
ATOM 1630 C C . HIS A 1 204 ? -4.021 6.625 22.817 1.00 69.06 204 HIS A C 1
ATOM 1632 O O . HIS A 1 204 ? -3.595 6.236 21.729 1.00 69.06 204 HIS A O 1
ATOM 1638 N N . PHE A 1 205 ? -5.288 7.005 22.989 1.00 73.19 205 PHE A N 1
ATOM 1639 C CA . PHE A 1 205 ? -6.294 6.991 21.932 1.00 73.19 205 PHE A CA 1
ATOM 1640 C C . PHE A 1 205 ? -6.077 8.123 20.917 1.00 73.19 205 PHE A C 1
ATOM 1642 O O . PHE A 1 205 ? -6.164 7.889 19.710 1.00 73.19 205 PHE A O 1
ATOM 1649 N N . LEU A 1 206 ? -5.680 9.317 21.381 1.00 74.69 206 LEU A N 1
ATOM 1650 C CA . LEU A 1 206 ? -5.272 10.422 20.502 1.00 74.69 206 LEU A CA 1
ATOM 1651 C C . LEU A 1 206 ? -4.068 10.029 19.645 1.00 74.69 206 LEU A C 1
ATOM 1653 O O . LEU A 1 206 ? -4.113 10.161 18.423 1.00 74.69 206 LEU A O 1
ATOM 1657 N N . ALA A 1 207 ? -3.009 9.511 20.269 1.00 79.00 207 ALA A N 1
ATOM 1658 C CA . ALA A 1 207 ? -1.782 9.171 19.553 1.00 79.00 207 ALA A CA 1
ATOM 1659 C C . ALA A 1 207 ? -2.045 8.101 18.475 1.00 79.00 207 ALA A C 1
ATOM 1661 O O . ALA A 1 207 ? -1.495 8.151 17.375 1.00 79.00 207 ALA A O 1
ATOM 1662 N N . ARG A 1 208 ? -2.977 7.185 18.755 1.00 80.38 208 ARG A N 1
ATOM 1663 C CA . ARG A 1 208 ? -3.453 6.172 17.818 1.00 80.38 208 ARG A CA 1
ATOM 1664 C C . ARG A 1 208 ? -4.242 6.784 16.653 1.00 80.38 208 ARG A C 1
ATOM 1666 O O . ARG A 1 208 ? -3.941 6.467 15.505 1.00 80.38 208 ARG A O 1
ATOM 1673 N N . CYS A 1 209 ? -5.211 7.664 16.902 1.00 83.25 209 CYS A N 1
ATOM 1674 C CA . CYS A 1 209 ? -5.976 8.318 15.830 1.00 83.25 209 CYS A CA 1
ATOM 1675 C C . CYS A 1 209 ? -5.072 9.162 14.921 1.00 83.25 209 CYS A C 1
ATOM 1677 O O . CYS A 1 209 ? -5.171 9.086 13.697 1.00 83.25 209 CYS A O 1
ATOM 1679 N N . VAL A 1 210 ? -4.128 9.895 15.517 1.00 86.25 210 VAL A N 1
ATOM 1680 C CA . VAL A 1 210 ? -3.113 10.670 14.793 1.00 86.25 210 VAL A CA 1
ATOM 1681 C C . VAL A 1 210 ? -2.219 9.754 13.953 1.00 86.25 210 VAL A C 1
ATOM 1683 O O . VAL A 1 210 ? -1.962 10.055 12.789 1.00 86.25 210 VAL A O 1
ATOM 1686 N N . SER A 1 211 ? -1.802 8.600 14.487 1.00 88.38 211 SER A N 1
ATOM 1687 C CA . SER A 1 211 ? -1.004 7.630 13.728 1.00 88.38 211 SER A CA 1
ATOM 1688 C C . SER A 1 211 ? -1.736 7.117 12.482 1.00 88.38 211 SER A C 1
ATOM 1690 O O . SER A 1 211 ? -1.154 7.106 11.401 1.00 88.38 211 SER A O 1
ATOM 1692 N N . PHE A 1 212 ? -3.031 6.791 12.586 1.00 88.38 212 PHE A N 1
ATOM 1693 C CA . PHE A 1 212 ? -3.834 6.385 11.431 1.00 88.38 212 PHE A CA 1
ATOM 1694 C C . PHE A 1 212 ? -4.025 7.522 10.427 1.00 88.38 212 PHE A C 1
ATOM 1696 O O . PHE A 1 212 ? -3.918 7.277 9.229 1.00 88.38 212 PHE A O 1
ATOM 1703 N N . ALA A 1 213 ? -4.232 8.760 10.884 1.00 90.06 213 ALA A N 1
ATOM 1704 C CA . ALA A 1 213 ? -4.314 9.915 9.993 1.00 90.06 213 ALA A CA 1
ATOM 1705 C C . ALA A 1 213 ? -3.020 10.103 9.178 1.00 90.06 213 ALA A C 1
ATOM 1707 O O . ALA A 1 213 ? -3.087 10.298 7.963 1.00 90.06 213 ALA A O 1
ATOM 1708 N N . PHE A 1 214 ? -1.851 9.961 9.815 1.00 93.06 214 PHE A N 1
ATOM 1709 C CA . PHE A 1 214 ? -0.557 9.993 9.127 1.00 93.06 214 PHE A CA 1
ATOM 1710 C C . PHE A 1 214 ? -0.371 8.828 8.153 1.00 93.06 214 PHE A C 1
ATOM 1712 O O . PHE A 1 214 ? 0.099 9.047 7.039 1.00 93.06 214 PHE A O 1
ATOM 1719 N N . ILE A 1 215 ? -0.784 7.611 8.523 1.00 92.50 215 ILE A N 1
ATOM 1720 C CA . ILE A 1 215 ? -0.735 6.446 7.627 1.00 92.50 215 ILE A CA 1
ATOM 1721 C C . ILE A 1 215 ? -1.620 6.677 6.392 1.00 92.50 215 ILE A C 1
ATOM 1723 O O . ILE A 1 215 ? -1.176 6.415 5.278 1.00 92.50 215 ILE A O 1
ATOM 1727 N N . ILE A 1 216 ? -2.839 7.204 6.559 1.00 92.31 216 ILE A N 1
ATOM 1728 C CA . ILE A 1 216 ? -3.759 7.489 5.445 1.00 92.31 216 ILE A CA 1
ATOM 1729 C C . ILE A 1 216 ? -3.181 8.572 4.532 1.00 92.31 216 ILE A C 1
ATOM 1731 O O . ILE A 1 216 ? -3.119 8.390 3.314 1.00 92.31 216 ILE A O 1
ATOM 1735 N N . ALA A 1 217 ? -2.741 9.694 5.106 1.00 92.75 217 ALA A N 1
ATOM 1736 C CA . ALA A 1 217 ? -2.158 10.798 4.349 1.00 92.75 217 ALA A CA 1
ATOM 1737 C C . ALA A 1 217 ? -0.878 10.361 3.615 1.00 92.75 217 ALA A C 1
ATOM 1739 O O . ALA A 1 217 ? -0.702 10.657 2.435 1.00 92.75 217 ALA A O 1
ATOM 1740 N N . GLY A 1 218 ? -0.011 9.594 4.278 1.00 92.06 218 GLY A N 1
ATOM 1741 C CA . GLY A 1 218 ? 1.194 9.030 3.679 1.00 92.06 218 GLY A CA 1
ATOM 1742 C C . GLY A 1 218 ? 0.884 8.050 2.547 1.00 92.06 218 GLY A C 1
ATOM 1743 O O . GLY A 1 218 ? 1.404 8.198 1.447 1.00 92.06 218 GLY A O 1
ATOM 1744 N N . ASN A 1 219 ? -0.031 7.099 2.754 1.00 92.31 219 ASN A N 1
ATOM 1745 C CA . ASN A 1 219 ? -0.371 6.114 1.724 1.00 92.31 219 ASN A CA 1
ATOM 1746 C C . ASN A 1 219 ? -1.010 6.763 0.486 1.00 92.31 219 ASN A C 1
ATOM 1748 O O . ASN A 1 219 ? -0.631 6.478 -0.648 1.00 92.31 219 ASN A O 1
ATOM 1752 N N . THR A 1 220 ? -1.952 7.686 0.689 1.00 90.12 220 THR A N 1
ATOM 1753 C CA . THR A 1 220 ? -2.613 8.415 -0.411 1.00 90.12 220 THR A CA 1
ATOM 1754 C C . THR A 1 220 ? -1.647 9.296 -1.198 1.00 90.12 220 THR A C 1
ATOM 1756 O O . THR A 1 220 ? -1.722 9.367 -2.423 1.00 90.12 220 THR A O 1
ATOM 1759 N N . THR A 1 221 ? -0.695 9.941 -0.523 1.00 90.12 221 THR A N 1
ATOM 1760 C CA . THR A 1 221 ? 0.334 10.736 -1.203 1.00 90.12 221 THR A CA 1
ATOM 1761 C C . THR A 1 221 ? 1.326 9.854 -1.959 1.00 90.12 221 THR A C 1
ATOM 1763 O O . THR A 1 221 ? 1.609 10.154 -3.114 1.00 90.12 221 THR A O 1
ATOM 1766 N N . ILE A 1 222 ? 1.794 8.735 -1.389 1.00 89.12 222 ILE A N 1
ATOM 1767 C CA . ILE A 1 222 ? 2.677 7.778 -2.085 1.00 89.12 222 ILE A CA 1
ATOM 1768 C C . ILE A 1 222 ? 1.990 7.200 -3.321 1.00 89.12 222 ILE A C 1
ATOM 1770 O O . ILE A 1 222 ? 2.609 7.118 -4.382 1.00 89.12 222 ILE A O 1
ATOM 1774 N N . THR A 1 223 ? 0.732 6.776 -3.202 1.00 86.12 223 THR A N 1
ATOM 1775 C CA . THR A 1 223 ? -0.022 6.134 -4.292 1.00 86.12 223 THR A CA 1
ATOM 1776 C C . THR A 1 223 ? -0.240 7.076 -5.468 1.00 86.12 223 THR A C 1
ATOM 1778 O O . THR A 1 223 ? 0.016 6.673 -6.602 1.00 86.12 223 THR A O 1
ATOM 1781 N N . LEU A 1 224 ? -0.622 8.329 -5.206 1.00 84.00 224 LEU A N 1
ATOM 1782 C CA . LEU A 1 224 ? -0.918 9.329 -6.238 1.00 84.00 224 LEU A CA 1
ATOM 1783 C C . LEU A 1 224 ? 0.311 10.096 -6.745 1.00 84.00 224 LEU A C 1
ATOM 1785 O O . LEU A 1 224 ? 0.245 10.726 -7.803 1.00 84.00 224 LEU A O 1
ATOM 1789 N N . ALA A 1 225 ? 1.428 10.064 -6.019 1.00 81.81 225 ALA A N 1
ATOM 1790 C CA . ALA A 1 225 ? 2.640 10.761 -6.417 1.00 81.81 225 ALA A CA 1
ATOM 1791 C C . ALA A 1 225 ? 3.218 10.204 -7.727 1.00 81.81 225 ALA A C 1
ATOM 1793 O O . ALA A 1 225 ? 3.450 9.004 -7.876 1.00 81.81 225 ALA A O 1
ATOM 1794 N N . GLN A 1 226 ? 3.520 11.122 -8.646 1.00 75.94 226 GLN A N 1
ATOM 1795 C CA . GLN A 1 226 ? 4.282 10.862 -9.875 1.00 75.94 226 GLN A CA 1
ATOM 1796 C C . GLN A 1 226 ? 5.728 11.368 -9.768 1.00 75.94 226 GLN A C 1
ATOM 1798 O O . GLN A 1 226 ? 6.612 10.890 -10.476 1.00 75.94 226 GLN A O 1
ATOM 1803 N N . ASN A 1 227 ? 5.974 12.306 -8.848 1.00 81.12 227 ASN A N 1
ATOM 1804 C CA . ASN A 1 227 ? 7.265 12.952 -8.653 1.00 81.12 227 ASN A CA 1
ATOM 1805 C C . ASN A 1 227 ? 7.969 12.392 -7.411 1.00 81.12 227 ASN A C 1
ATOM 1807 O O . ASN A 1 227 ? 7.342 12.169 -6.370 1.00 81.12 227 ASN A O 1
ATOM 1811 N N . LEU A 1 228 ? 9.292 12.252 -7.490 1.00 83.25 228 LEU A N 1
ATOM 1812 C CA . LEU A 1 228 ? 10.137 11.827 -6.373 1.00 83.25 228 LEU A CA 1
ATOM 1813 C C . LEU A 1 228 ? 9.913 12.630 -5.071 1.00 83.25 228 LEU A C 1
ATOM 1815 O O . LEU A 1 228 ? 9.692 11.994 -4.041 1.00 83.25 228 LEU A O 1
ATOM 1819 N N . PRO A 1 229 ? 9.901 13.983 -5.056 1.00 86.31 229 PRO A N 1
ATOM 1820 C CA . PRO A 1 229 ? 9.734 14.731 -3.806 1.00 86.31 229 PRO A CA 1
ATOM 1821 C C . PRO A 1 229 ? 8.399 14.431 -3.117 1.00 86.31 229 PRO A C 1
ATOM 1823 O O . PRO A 1 229 ? 8.357 14.247 -1.904 1.00 86.31 229 PRO A O 1
ATOM 1826 N N . THR A 1 230 ? 7.314 14.301 -3.886 1.00 86.62 230 THR A N 1
ATOM 1827 C CA . THR A 1 230 ? 6.000 13.941 -3.338 1.00 86.62 230 THR A CA 1
ATOM 1828 C C . THR A 1 230 ? 5.968 12.513 -2.797 1.00 86.62 230 THR A C 1
ATOM 1830 O O . THR A 1 230 ? 5.349 12.280 -1.761 1.00 86.62 230 THR A O 1
ATOM 1833 N N . MET A 1 231 ? 6.681 11.573 -3.433 1.00 87.31 231 MET A N 1
ATOM 1834 C CA . MET A 1 231 ? 6.828 10.214 -2.901 1.00 87.31 231 MET A CA 1
ATOM 1835 C C . MET A 1 231 ? 7.607 10.210 -1.586 1.00 87.31 231 MET A C 1
ATOM 1837 O O . MET A 1 231 ? 7.201 9.520 -0.660 1.00 87.31 231 MET A O 1
ATOM 1841 N N . ILE A 1 232 ? 8.686 10.994 -1.477 1.00 89.38 232 ILE A N 1
ATOM 1842 C CA . ILE A 1 232 ? 9.489 11.093 -0.248 1.00 89.38 232 ILE A CA 1
ATOM 1843 C C . ILE A 1 232 ? 8.653 11.667 0.897 1.00 89.38 232 ILE A C 1
ATOM 1845 O O . ILE A 1 232 ? 8.652 11.097 1.984 1.00 89.38 232 ILE A O 1
ATOM 1849 N N . ILE A 1 233 ? 7.912 12.754 0.657 1.00 92.06 233 ILE A N 1
ATOM 1850 C CA . ILE A 1 233 ? 7.024 13.350 1.667 1.00 92.06 233 ILE A CA 1
ATOM 1851 C C . ILE A 1 233 ? 5.998 12.320 2.144 1.00 92.06 233 ILE A C 1
ATOM 1853 O O . ILE A 1 233 ? 5.829 12.127 3.348 1.00 92.06 233 ILE A O 1
ATOM 1857 N N . GLY A 1 234 ? 5.349 11.626 1.207 1.00 91.19 234 GLY A N 1
ATOM 1858 C CA . GLY A 1 234 ? 4.378 10.593 1.547 1.00 91.19 234 GLY A CA 1
ATOM 1859 C C . GLY A 1 234 ? 4.995 9.437 2.328 1.00 91.19 234 GLY A C 1
ATOM 1860 O O . GLY A 1 234 ? 4.418 8.985 3.316 1.00 91.19 234 GLY A O 1
ATOM 1861 N N . LEU A 1 235 ? 6.204 9.017 1.949 1.00 92.31 235 LEU A N 1
ATOM 1862 C CA . LEU A 1 235 ? 6.954 7.980 2.644 1.00 92.31 235 LEU A CA 1
ATOM 1863 C C . LEU A 1 235 ? 7.262 8.407 4.077 1.00 92.31 235 LEU A C 1
ATOM 1865 O O . LEU A 1 235 ? 6.933 7.668 4.993 1.00 92.31 235 LEU A O 1
ATOM 1869 N N . VAL A 1 236 ? 7.787 9.612 4.299 1.00 94.38 236 VAL A N 1
ATOM 1870 C CA . VAL A 1 236 ? 8.057 10.142 5.648 1.00 94.38 236 VAL A CA 1
ATOM 1871 C C . VAL A 1 236 ? 6.788 10.192 6.508 1.00 94.38 236 VAL A C 1
ATOM 1873 O O . VAL A 1 236 ? 6.818 9.783 7.667 1.00 94.38 236 VAL A O 1
ATOM 1876 N N . LEU A 1 237 ? 5.658 10.642 5.954 1.00 93.88 237 LEU A N 1
ATOM 1877 C CA . LEU A 1 237 ? 4.379 10.659 6.675 1.00 93.88 237 LEU A CA 1
ATOM 1878 C C . LEU A 1 237 ? 3.918 9.241 7.044 1.00 93.88 237 LEU A C 1
ATOM 1880 O O . LEU A 1 237 ? 3.521 8.989 8.183 1.00 93.88 237 LEU A O 1
ATOM 1884 N N . TYR A 1 238 ? 4.015 8.305 6.099 1.00 93.69 238 TYR A N 1
ATOM 1885 C CA . TYR A 1 238 ? 3.626 6.911 6.293 1.00 93.69 238 TYR A CA 1
ATOM 1886 C C . TYR A 1 238 ? 4.496 6.213 7.347 1.00 93.69 238 TYR A C 1
ATOM 1888 O O . TYR A 1 238 ? 3.973 5.573 8.263 1.00 93.69 238 TYR A O 1
ATOM 1896 N N . THR A 1 239 ? 5.821 6.374 7.263 1.00 93.06 239 THR A N 1
ATOM 1897 C CA . THR A 1 239 ? 6.765 5.790 8.225 1.00 93.06 239 THR A CA 1
ATOM 1898 C C . THR A 1 239 ? 6.556 6.356 9.622 1.00 93.06 239 THR A C 1
ATOM 1900 O O . THR A 1 239 ? 6.494 5.591 10.584 1.00 93.06 239 THR A O 1
ATOM 1903 N N . PHE A 1 240 ? 6.373 7.673 9.743 1.00 93.06 240 PHE A N 1
ATOM 1904 C CA . PHE A 1 240 ? 6.109 8.331 11.019 1.00 93.06 240 PHE A CA 1
ATOM 1905 C C . PHE A 1 240 ? 4.823 7.815 11.678 1.00 93.06 240 PHE A C 1
ATOM 1907 O O . PHE A 1 240 ? 4.811 7.506 12.876 1.00 93.06 240 PHE A O 1
ATOM 1914 N N . GLY A 1 241 ? 3.757 7.656 10.889 1.00 89.50 241 GLY A N 1
ATOM 1915 C CA . GLY A 1 241 ? 2.499 7.073 11.346 1.00 89.50 241 GLY A CA 1
ATOM 1916 C C . GLY A 1 241 ? 2.669 5.639 11.855 1.00 89.50 241 GLY A C 1
ATOM 1917 O O . GLY A 1 241 ? 2.228 5.322 12.959 1.00 89.50 241 GLY A O 1
ATOM 1918 N N . ILE A 1 242 ? 3.383 4.785 11.115 1.00 89.81 242 ILE A N 1
ATOM 1919 C CA . ILE A 1 242 ? 3.668 3.401 11.533 1.00 89.81 242 ILE A CA 1
ATOM 1920 C C . ILE A 1 242 ? 4.498 3.348 12.814 1.00 89.81 242 ILE A C 1
ATOM 1922 O O . ILE A 1 242 ? 4.160 2.591 13.723 1.00 89.81 242 ILE A O 1
ATOM 1926 N N . ILE A 1 243 ? 5.571 4.135 12.907 1.00 89.25 243 ILE A N 1
ATOM 1927 C CA . ILE A 1 243 ? 6.448 4.149 14.085 1.00 89.25 243 ILE A CA 1
ATOM 1928 C C . ILE A 1 243 ? 5.646 4.556 15.319 1.00 89.25 243 ILE A C 1
ATOM 1930 O O . ILE A 1 243 ? 5.723 3.895 16.353 1.00 89.25 243 ILE A O 1
ATOM 1934 N N . THR A 1 244 ? 4.824 5.597 15.194 1.00 86.38 244 THR A N 1
ATOM 1935 C CA . THR A 1 244 ? 3.975 6.074 16.287 1.00 86.38 244 THR A CA 1
ATOM 1936 C C . THR A 1 244 ? 2.970 5.000 16.706 1.00 86.38 244 THR A C 1
ATOM 1938 O O . THR A 1 244 ? 2.839 4.717 17.897 1.00 86.38 244 THR A O 1
ATOM 1941 N N . LEU A 1 245 ? 2.320 4.334 15.744 1.00 84.81 245 LEU A N 1
ATOM 1942 C CA . LEU A 1 245 ? 1.402 3.228 16.022 1.00 84.81 245 LEU A CA 1
ATOM 1943 C C . LEU A 1 245 ? 2.110 2.076 16.758 1.00 84.81 245 LEU A C 1
ATOM 1945 O O . LEU A 1 245 ? 1.600 1.578 17.762 1.00 84.81 245 LEU A O 1
ATOM 1949 N N . LEU A 1 246 ? 3.304 1.683 16.308 1.00 83.44 246 LEU A N 1
ATOM 1950 C CA . LEU A 1 246 ? 4.096 0.618 16.928 1.00 83.44 246 LEU A CA 1
ATOM 1951 C C . LEU A 1 246 ? 4.518 0.965 18.361 1.00 83.44 246 LEU A C 1
ATOM 1953 O O . LEU A 1 246 ? 4.373 0.134 19.261 1.00 83.44 246 LEU A O 1
ATOM 1957 N N . LEU A 1 247 ? 4.988 2.192 18.597 1.00 81.00 247 LEU A N 1
ATOM 1958 C CA . LEU A 1 247 ? 5.393 2.652 19.927 1.00 81.00 247 LEU A CA 1
ATOM 1959 C C . LEU A 1 247 ? 4.236 2.564 20.930 1.00 81.00 247 LEU A C 1
ATOM 1961 O O . LEU A 1 247 ? 4.415 2.022 22.021 1.00 81.00 247 LEU A O 1
ATOM 1965 N N . ILE A 1 248 ? 3.035 2.997 20.532 1.00 76.38 248 ILE A N 1
ATOM 1966 C CA . ILE A 1 248 ? 1.832 2.920 21.377 1.00 76.38 248 ILE A CA 1
ATOM 1967 C C . ILE A 1 248 ? 1.479 1.465 21.695 1.00 76.38 248 ILE A C 1
ATOM 1969 O O . ILE A 1 248 ? 1.147 1.131 22.832 1.00 76.38 248 ILE A O 1
ATOM 1973 N N . THR A 1 249 ? 1.577 0.567 20.713 1.00 71.50 249 THR A N 1
ATOM 1974 C CA . THR A 1 249 ? 1.241 -0.849 20.933 1.00 71.50 249 THR A CA 1
ATOM 1975 C C . THR A 1 249 ? 2.203 -1.542 21.892 1.00 71.50 249 THR A C 1
ATOM 1977 O O . THR A 1 249 ? 1.793 -2.432 22.633 1.00 71.50 249 THR A O 1
ATOM 1980 N N . ARG A 1 250 ? 3.463 -1.094 21.950 1.00 61.81 250 ARG A N 1
ATOM 1981 C CA . ARG A 1 250 ? 4.473 -1.636 22.863 1.00 61.81 250 ARG A CA 1
ATOM 1982 C C . ARG A 1 250 ? 4.341 -1.095 24.288 1.00 61.81 250 ARG A C 1
ATOM 1984 O O . ARG A 1 250 ? 4.632 -1.831 25.226 1.00 61.81 250 ARG A O 1
ATOM 1991 N N . THR A 1 251 ? 3.870 0.141 24.483 1.00 55.62 251 THR A N 1
ATOM 1992 C CA . THR A 1 251 ? 3.709 0.712 25.836 1.00 55.62 251 THR A CA 1
ATOM 1993 C C . THR A 1 251 ? 2.735 -0.076 26.718 1.00 55.62 251 THR A C 1
ATOM 1995 O O . THR A 1 251 ? 2.939 -0.133 27.925 1.00 55.62 251 THR A O 1
ATOM 1998 N N . TYR A 1 252 ? 1.761 -0.782 26.136 1.00 48.94 252 TYR A N 1
ATOM 1999 C CA . TYR A 1 252 ? 0.855 -1.667 26.883 1.00 48.94 252 TYR A CA 1
ATOM 2000 C C . TYR A 1 252 ? 1.524 -2.937 27.442 1.00 48.94 252 TYR A C 1
ATOM 2002 O O . TYR A 1 252 ? 0.944 -3.588 28.302 1.00 48.94 252 TYR A O 1
ATOM 2010 N N . HIS A 1 253 ? 2.726 -3.300 26.978 1.00 43.88 253 HIS A N 1
ATOM 2011 C CA . HIS A 1 253 ? 3.450 -4.492 27.437 1.00 43.88 253 HIS A CA 1
ATOM 2012 C C . HIS A 1 253 ? 4.419 -4.240 28.597 1.00 43.88 253 HIS A C 1
ATOM 2014 O O . HIS A 1 253 ? 4.882 -5.200 29.199 1.00 43.88 253 HIS A O 1
ATOM 2020 N N . ILE A 1 254 ? 4.768 -2.983 28.878 1.00 38.72 254 ILE A N 1
ATOM 2021 C CA . ILE A 1 254 ? 5.751 -2.633 29.921 1.00 38.72 254 ILE A CA 1
ATOM 2022 C C . ILE A 1 254 ? 5.051 -2.310 31.253 1.00 38.72 254 ILE A C 1
ATOM 2024 O O . ILE A 1 254 ? 5.669 -2.386 32.308 1.00 38.72 254 ILE A O 1
ATOM 2028 N N . TRP A 1 255 ? 3.759 -1.978 31.203 1.00 31.84 255 TRP A N 1
ATOM 2029 C CA . TRP A 1 255 ? 2.970 -1.503 32.345 1.00 31.84 255 TRP A CA 1
ATOM 2030 C C . TRP A 1 255 ? 1.790 -2.422 32.713 1.00 31.84 255 TRP A C 1
ATOM 2032 O O . TRP A 1 255 ? 0.894 -1.991 33.435 1.00 31.84 255 TRP A O 1
ATOM 2042 N N . ALA A 1 256 ? 1.771 -3.656 32.202 1.00 36.69 256 ALA A N 1
ATOM 2043 C CA . ALA A 1 256 ? 0.818 -4.709 32.565 1.00 36.69 256 ALA A CA 1
ATOM 2044 C C . ALA A 1 256 ? 1.570 -5.874 33.208 1.00 36.69 256 ALA A C 1
ATOM 2046 O O . ALA A 1 256 ? 1.028 -6.448 34.175 1.00 36.69 256 ALA A O 1
#

Secondary structure (DSSP, 8-state):
--HHHHHHHHHHHHHHHHHHHHHHHHHHHHHHHTT--HHHHHHHHHHHHHHHHHHHHHHHHHHHH--TTS-GGGGTHHHHHHHHHHHGGGGHHHHHHHH------HHHHHHHHHHHHHHHHHHHHHHHHHHTT--GGGHHHHHHHHHHHHHHHHHHSPP-TT-TTTTTS-----HHHHHHHHHHHHHHHHHHHHHHHH-TT-HHHHHHHHHHHHHHHHHHHHHH--SHHHHHHHHHHHHHHHHHHHHHHHHTTT--

Radius of gyration: 18.5 Å; Cα contacts (8 Å, |Δi|>4): 291; chains: 1; bounding box: 45×33×57 Å

Sequence (256 aa):
MAKNVRFVLLAIQGILTILFILLISYSLYLAFAQGTEVMSLLPYFIPALIHLLITFTAALLLSLFYRTNIGAEAQFLPILFLVIALENVKILPIFFNSTHFLMLNYEWIAIVFQFCFLFSSFLFLASSLFIQNMNATKMGQYVFVAASWSLFLSIIVPISTNASSYYKVISIASKPFVAVGVFISLLAIMTFLLSFVRDKDQRHFLARCVSFAFIIAGNTTITLAQNLPTMIIGLVLYTFGIITLLLITRTYHIWA

Nearest PDB structures (foldseek):
  7wui-assembly1_R  TM=6.112E-01  e=8.348E-02  Mus musculus
  7mtq-assembly1_B  TM=6.028E-01  e=1.432E-01  Homo sapiens
  7xke-assembly1_R  TM=4.239E-01  e=1.144E-01  Mus musculus
  6sqg-assembly1_C  TM=2.424E-01  e=2.331E+00  Organic Lake phycodnavirus

Foldseek 3Di:
DDLVVLVVLLVVLVVLLVVLVVLLVVLLVLCVVVVHPSVLQCLLSVLLNLQSVLLSVLSVLLSPLVDPVPFLLSVLSSVLSSLLNLLSLQQVLLSCVRPVPDPDDLLVSQLSNQLSLQLSLQSLQLSLVRLVPDDSVCVVVSSVVSSVVSNVVSVPQDQDPPDPLSSRTRARPDPVSLVVSVVSLVNSLVSLVVSCVVDVPDPLSNLLSQLSNLLSQLSSQCSNDSDSVSNVVSSVSNSVSSVSNSVSSCVVVVPD